Protein AF-A0A8T2Z679-F1 (afdb_monomer)

Nearest PDB structures (fold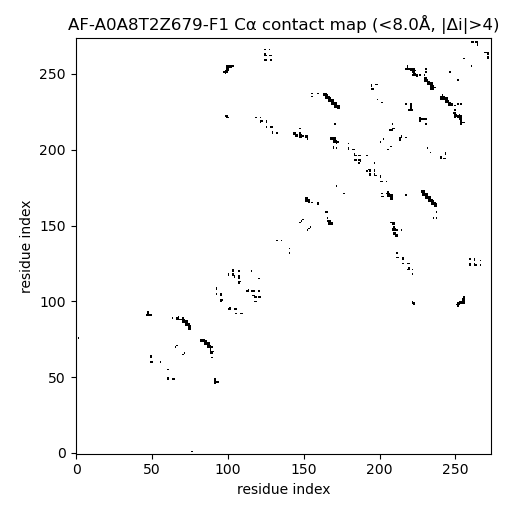seek):
  1b9y-assembly1_C  TM=3.700E-01  e=4.286E+00  Rattus norvegicus
  8sgc-assembly1_P  TM=2.000E-01  e=3.623E+00  Homo sapiens

Foldseek 3Di:
DPDPDDPDPDDDDDDDDDDDDDDDDDDDDDDPDPDDPPDPPPPPPPADQLVPDPPDDPVRSVVLVCCQVFADWDADPVNDPVTDIDGHGDGDLDDDDQQLLRVLSSLCSVVVVVVADSLNLLLLLLVLLVVVLVPDDPVVQVVQLQVQCCQAPNDLVDDCVPPQKHKHKWWAFLVCVVVLVVQLVVVVVVPDDSLVSNVVSRVVPTHTRRGSVSVSLLSSLRLDPPRRTWIWMFMAGNVGTDDIDTRNNSRHHNHDDVSSQVSSCVVVVHHDDD

Sequence (274 aa):
MGKLLCDSTAAVAETTFQTPTSPAVHWRDDPKATVDLSEQTLTIAAQPTWEDVIGLEDQQRRHLQRLQTKGVLWKHPKNDDSYPAVVFRLSHGGDVSADGNCLFTASQRAMAASEMDARKLRSRTVRRFVEDFGSVSGEEREVINGAIKHMYSPDLKNGWGIHVVQEVKLLANKEDRGSLDSAIEELVLLGMQREMAAESIYKERCVAVNDGPSWAKYMLISGSPDDEDDIITLQYTEEGLLSVDENREGHAAAFGDDIAIECLATEFKREIYV

Organism: Populus deltoides (NCBI:txid3696)

pLDDT: mean 80.15, std 22.79, range [25.48, 98.5]

Secondary structure (DSSP, 8-state):
-----------------PPP----PPPPPPP------S--------PPPGGG-TT--HHHHHHHHHHHHH-EEE--TT--TTS--EEE---------SSS-HHHHHHHHHTT-TTS-HHHHHHHHHHHHHHHHHHS-HHHHHHHHHHHHHHHS--TTS-TTT-S-EEEEEEEEGGGHHHHHHHHHHHHHTT--HHHHHHHHHHHHSEE--SHHHHHHHHH--S-TT-SEEEEEEEEETTEEEEEEE-TTS-PPPPP-HHHHHHHHHHHT-----

Structure (mmCIF, N/CA/C/O backbone):
data_AF-A0A8T2Z679-F1
#
_entry.id   AF-A0A8T2Z679-F1
#
loop_
_atom_site.group_PDB
_atom_site.id
_atom_site.type_symbol
_atom_site.label_atom_id
_atom_site.label_alt_id
_atom_site.label_comp_id
_atom_site.label_asym_id
_atom_site.label_entity_id
_atom_site.label_seq_id
_atom_site.pdbx_PDB_ins_code
_atom_site.Cartn_x
_atom_site.Cartn_y
_atom_site.Cartn_z
_atom_site.occupancy
_atom_site.B_iso_or_equiv
_atom_site.auth_seq_id
_atom_site.auth_comp_id
_atom_site.auth_asym_id
_atom_site.auth_atom_id
_atom_site.pdbx_PDB_model_num
ATOM 1 N N . MET A 1 1 ? -0.502 5.604 -30.144 1.00 30.36 1 MET A N 1
ATOM 2 C CA . MET A 1 1 ? -1.095 4.265 -29.938 1.00 30.36 1 MET A CA 1
ATOM 3 C C . MET A 1 1 ? -0.774 3.376 -31.131 1.00 30.36 1 MET A C 1
ATOM 5 O O . MET A 1 1 ? -1.335 3.592 -32.197 1.00 30.36 1 MET A O 1
ATOM 9 N N . GLY A 1 2 ? 0.131 2.409 -30.977 1.00 28.84 2 GLY A N 1
ATOM 10 C CA . GLY A 1 2 ? 0.236 1.286 -31.909 1.00 28.84 2 GLY A CA 1
ATOM 11 C C . GLY A 1 2 ? -0.681 0.180 -31.403 1.00 28.84 2 GLY A C 1
ATOM 12 O O . GLY A 1 2 ? -0.428 -0.368 -30.337 1.00 28.84 2 GLY A O 1
ATOM 13 N N . LYS A 1 3 ? -1.785 -0.085 -32.106 1.00 27.98 3 LYS A N 1
ATOM 14 C CA . LYS A 1 3 ? -2.665 -1.215 -31.790 1.00 27.98 3 LYS A CA 1
ATOM 15 C C . LYS A 1 3 ? -1.871 -2.508 -31.991 1.00 27.98 3 LYS A C 1
ATOM 17 O O . LYS A 1 3 ? -1.289 -2.693 -33.059 1.00 27.98 3 LYS A O 1
ATOM 22 N N . LEU A 1 4 ? -1.858 -3.385 -30.988 1.00 28.22 4 LEU A N 1
ATOM 23 C CA . LEU A 1 4 ? -1.426 -4.769 -31.157 1.00 28.22 4 LEU A CA 1
ATOM 24 C C . LEU A 1 4 ? -2.395 -5.416 -32.159 1.00 28.22 4 LEU A C 1
ATOM 26 O O . LEU A 1 4 ? -3.549 -5.689 -31.834 1.00 28.22 4 LEU A O 1
ATOM 30 N N . LEU A 1 5 ? -1.961 -5.571 -33.408 1.00 25.48 5 LEU A N 1
ATOM 31 C CA . LEU A 1 5 ? -2.708 -6.320 -34.410 1.00 25.48 5 LEU A CA 1
ATOM 32 C C . LEU A 1 5 ? -2.454 -7.804 -34.148 1.00 25.48 5 LEU A C 1
ATOM 34 O O . LEU A 1 5 ? -1.441 -8.362 -34.563 1.00 25.48 5 LEU A O 1
ATOM 38 N N . CYS A 1 6 ? -3.366 -8.423 -33.406 1.00 29.89 6 CYS A N 1
ATOM 39 C CA . CYS A 1 6 ? -3.518 -9.869 -33.405 1.00 29.89 6 CYS A CA 1
ATOM 40 C C . CYS A 1 6 ? -4.349 -10.238 -34.638 1.00 29.89 6 CYS A C 1
ATOM 42 O O . CYS A 1 6 ? -5.541 -9.933 -34.690 1.00 29.89 6 CYS A O 1
ATOM 44 N N . ASP A 1 7 ? -3.728 -10.872 -35.631 1.00 27.66 7 ASP A N 1
ATOM 45 C CA . ASP A 1 7 ? -4.444 -11.472 -36.757 1.00 27.66 7 ASP A CA 1
ATOM 46 C C . ASP A 1 7 ? -5.314 -12.630 -36.243 1.00 27.66 7 ASP A C 1
ATOM 48 O O . ASP A 1 7 ? -4.864 -13.769 -36.110 1.00 27.66 7 ASP A O 1
ATOM 52 N N . SER A 1 8 ? -6.574 -12.329 -35.932 1.00 31.70 8 SER A N 1
ATOM 53 C CA . SER A 1 8 ? -7.583 -13.310 -35.538 1.00 31.70 8 SER A CA 1
ATOM 54 C C . SER A 1 8 ? -8.540 -13.550 -36.697 1.00 31.70 8 SER A C 1
ATOM 56 O O . SER A 1 8 ? -9.433 -12.751 -36.970 1.00 31.70 8 SER A O 1
ATOM 58 N N . THR A 1 9 ? -8.390 -14.699 -37.357 1.00 32.47 9 THR A N 1
ATOM 59 C CA . THR A 1 9 ? -9.483 -15.281 -38.142 1.00 32.47 9 THR A CA 1
ATOM 60 C C . THR A 1 9 ? -10.256 -16.213 -37.215 1.00 32.47 9 THR A C 1
ATOM 62 O O . THR A 1 9 ? -9.843 -17.350 -37.024 1.00 32.47 9 THR A O 1
ATOM 65 N N . ALA A 1 10 ? -11.326 -15.716 -36.595 1.00 29.62 10 ALA A N 1
ATOM 66 C CA . ALA A 1 10 ? -12.497 -16.482 -36.150 1.00 29.62 10 ALA A CA 1
ATOM 67 C C . ALA A 1 10 ? -13.449 -15.534 -35.410 1.00 29.62 10 ALA A C 1
ATOM 69 O O . ALA A 1 10 ? -13.157 -15.055 -34.318 1.00 29.62 10 ALA A O 1
ATOM 70 N N . ALA A 1 11 ? -14.583 -15.254 -36.041 1.00 33.41 11 ALA A N 1
ATOM 71 C CA . ALA A 1 11 ? -15.673 -14.470 -35.489 1.00 33.41 11 ALA A CA 1
ATOM 72 C C . ALA A 1 11 ? -16.430 -15.256 -34.411 1.00 33.41 11 ALA A C 1
ATOM 74 O O . ALA A 1 11 ? -16.881 -16.359 -34.708 1.00 33.41 11 ALA A O 1
ATOM 75 N N . VAL A 1 12 ? -16.662 -14.656 -33.236 1.00 29.89 12 VAL A N 1
ATOM 76 C CA . VAL A 1 12 ? -17.843 -14.921 -32.393 1.00 29.89 12 VAL A CA 1
ATOM 77 C C . VAL A 1 12 ? -18.225 -13.637 -31.630 1.00 29.89 12 VAL A C 1
ATOM 79 O O . VAL A 1 12 ? -17.453 -13.139 -30.823 1.00 29.89 12 VAL A O 1
ATOM 82 N N . ALA A 1 13 ? -19.411 -13.118 -31.970 1.00 29.48 13 ALA A N 1
ATOM 83 C CA . ALA A 1 13 ? -20.267 -12.092 -31.351 1.00 29.48 13 ALA A CA 1
ATOM 84 C C . ALA A 1 13 ? -19.728 -11.220 -30.187 1.00 29.48 13 ALA A C 1
ATOM 86 O O . ALA A 1 13 ? -19.630 -11.667 -29.047 1.00 29.48 13 ALA A O 1
ATOM 87 N N . GLU A 1 14 ? -19.541 -9.923 -30.460 1.00 28.77 14 GLU A N 1
ATOM 88 C CA . GLU A 1 14 ? -19.295 -8.876 -29.460 1.00 28.77 14 GLU A CA 1
ATOM 89 C C . GLU A 1 14 ? -20.610 -8.297 -28.911 1.00 28.77 14 GLU A C 1
ATOM 91 O O . GLU A 1 14 ? -21.460 -7.808 -29.657 1.00 28.77 14 GLU A O 1
ATOM 96 N N . THR A 1 15 ? -20.739 -8.308 -27.582 1.00 27.58 15 THR A N 1
ATOM 97 C CA . THR A 1 15 ? -21.690 -7.473 -26.837 1.00 27.58 15 THR A CA 1
ATOM 98 C C . THR A 1 15 ? -20.949 -6.193 -26.458 1.00 27.58 15 THR A C 1
ATOM 100 O O . THR A 1 15 ? -19.844 -6.245 -25.923 1.00 27.58 15 THR A O 1
ATOM 103 N N . THR A 1 16 ? -21.516 -5.044 -26.804 1.00 26.61 16 THR A N 1
ATOM 104 C CA . THR A 1 16 ? -20.852 -3.736 -26.793 1.00 26.61 16 THR A CA 1
ATOM 105 C C . THR A 1 16 ? -20.673 -3.199 -25.368 1.00 26.61 16 THR A C 1
ATOM 107 O O . THR A 1 16 ? -21.656 -2.831 -24.731 1.00 26.61 16 THR A O 1
ATOM 110 N N . PHE A 1 17 ? -19.430 -3.073 -24.893 1.00 25.94 17 PHE A N 1
ATOM 111 C CA . PHE A 1 17 ? -19.080 -2.235 -23.739 1.00 25.94 17 PHE A CA 1
ATOM 112 C C . PHE A 1 17 ? -18.105 -1.138 -24.183 1.00 25.94 17 PHE A C 1
ATOM 114 O O . PHE A 1 17 ? -17.045 -1.411 -24.742 1.00 25.94 17 PHE A O 1
ATOM 121 N N . GLN A 1 18 ? -18.511 0.117 -23.984 1.00 26.20 18 GLN A N 1
ATOM 122 C CA . GLN A 1 18 ? -17.744 1.317 -24.315 1.00 26.20 18 GLN A CA 1
ATOM 123 C C . GLN A 1 18 ? -16.589 1.499 -23.319 1.00 26.20 18 GLN A C 1
ATOM 125 O O . GLN A 1 18 ? -16.807 1.500 -22.111 1.00 26.20 18 GLN A O 1
ATOM 130 N N . THR A 1 19 ? -15.364 1.664 -23.821 1.00 28.16 19 THR A N 1
ATOM 131 C CA . THR A 1 19 ? -14.159 1.927 -23.016 1.00 28.16 19 THR A CA 1
ATOM 132 C C . THR A 1 19 ? -14.001 3.438 -22.769 1.00 28.16 19 THR A C 1
ATOM 134 O O . THR A 1 19 ? -14.102 4.200 -23.736 1.00 28.16 19 THR A O 1
ATOM 137 N N . PRO A 1 20 ? -13.727 3.910 -21.536 1.00 30.50 20 PRO A N 1
ATOM 138 C CA . PRO A 1 20 ? -13.424 5.317 -21.282 1.00 30.50 20 PRO A CA 1
ATOM 139 C C . PRO A 1 20 ? -12.009 5.679 -21.762 1.00 30.50 20 PRO A C 1
ATOM 141 O O . PRO A 1 20 ? -11.062 4.911 -21.612 1.00 30.50 20 PRO A O 1
ATOM 144 N N . THR A 1 21 ? -11.862 6.865 -22.351 1.00 27.45 21 THR A N 1
ATOM 145 C CA . THR A 1 21 ? -10.589 7.437 -22.818 1.00 27.45 21 THR A CA 1
ATOM 146 C C . THR A 1 21 ? -9.743 7.966 -21.658 1.00 27.45 21 THR A C 1
ATOM 148 O O . THR A 1 21 ? -10.128 8.948 -21.025 1.00 27.45 21 THR A O 1
ATOM 151 N N . SER A 1 22 ? -8.571 7.369 -21.426 1.00 29.42 22 SER A N 1
ATOM 152 C CA . SER A 1 22 ? -7.543 7.879 -20.502 1.00 29.42 22 SER A CA 1
ATOM 153 C C . SER A 1 22 ? -6.828 9.127 -21.061 1.00 29.42 22 SER A C 1
ATOM 155 O O . SER A 1 22 ? -6.615 9.206 -22.276 1.00 29.42 22 SER A O 1
ATOM 157 N N . PRO A 1 23 ? -6.428 10.101 -20.217 1.00 32.31 23 PRO A N 1
ATOM 158 C CA . PRO A 1 23 ? -5.727 11.303 -20.663 1.00 32.31 23 PRO A CA 1
ATOM 159 C C . PRO A 1 23 ? -4.277 11.001 -21.071 1.00 32.31 23 PRO A C 1
ATOM 161 O O . PRO A 1 23 ? -3.585 10.194 -20.455 1.00 32.31 23 PRO A O 1
ATOM 164 N N . ALA A 1 24 ? -3.819 11.658 -22.138 1.00 27.94 24 ALA A N 1
ATOM 165 C CA . ALA A 1 24 ? -2.473 11.515 -22.680 1.00 27.94 24 ALA A CA 1
ATOM 166 C C . ALA A 1 24 ? -1.430 12.162 -21.752 1.00 27.94 24 ALA A C 1
ATOM 168 O O . ALA A 1 24 ? -1.416 13.381 -21.588 1.00 27.94 24 ALA A O 1
ATOM 169 N N . VAL A 1 25 ? -0.539 11.350 -21.183 1.00 29.91 25 VAL A N 1
ATOM 170 C CA . VAL A 1 25 ? 0.645 11.821 -20.452 1.00 29.91 25 VAL A CA 1
ATOM 171 C C . VAL A 1 25 ? 1.742 12.173 -21.463 1.00 29.91 25 VAL A C 1
ATOM 173 O O . VAL A 1 25 ? 2.058 11.388 -22.358 1.00 29.91 25 VAL A O 1
ATOM 176 N N . HIS A 1 26 ? 2.294 13.382 -21.350 1.00 26.30 26 HIS A N 1
ATOM 177 C CA . HIS A 1 26 ? 3.432 13.851 -22.143 1.00 26.30 26 HIS A CA 1
ATOM 178 C C . HIS A 1 26 ? 4.731 13.223 -21.606 1.00 26.30 26 HIS A C 1
ATOM 180 O O . HIS A 1 26 ? 5.076 13.420 -20.445 1.00 26.30 26 HIS A O 1
ATOM 186 N N . TRP A 1 27 ? 5.451 12.480 -22.450 1.00 36.75 27 TRP A N 1
ATOM 187 C CA . TRP A 1 27 ? 6.743 11.864 -22.117 1.00 36.75 27 TRP A CA 1
ATOM 188 C C . TRP A 1 27 ? 7.863 12.917 -22.017 1.00 36.75 27 TRP A C 1
ATOM 190 O O . TRP A 1 27 ? 7.914 13.829 -22.847 1.00 36.75 27 TRP A O 1
ATOM 200 N N . ARG A 1 28 ? 8.752 12.794 -21.016 1.00 33.69 28 ARG A N 1
ATOM 201 C CA . ARG A 1 28 ? 9.993 13.590 -20.914 1.00 33.69 28 ARG A CA 1
ATOM 202 C C . ARG A 1 28 ? 11.008 13.139 -21.977 1.00 33.69 28 ARG A C 1
ATOM 204 O O . ARG A 1 28 ? 11.017 11.976 -22.365 1.00 33.69 28 ARG A O 1
ATOM 211 N N . ASP A 1 29 ? 11.861 14.065 -22.416 1.00 32.59 29 ASP A N 1
ATOM 212 C CA . ASP A 1 29 ? 12.940 13.812 -23.381 1.00 32.59 29 ASP A CA 1
ATOM 213 C C . ASP A 1 29 ? 14.009 12.832 -22.848 1.00 32.59 29 ASP A C 1
ATOM 215 O O . ASP A 1 29 ? 14.434 12.915 -21.693 1.00 32.59 29 ASP A O 1
ATOM 219 N N . ASP A 1 30 ? 14.458 11.934 -23.734 1.00 40.19 30 ASP A N 1
ATOM 220 C CA . ASP A 1 30 ? 15.386 10.822 -23.482 1.00 40.19 30 ASP A CA 1
ATOM 221 C C . ASP A 1 30 ? 16.774 11.272 -22.970 1.00 40.19 30 ASP A C 1
ATOM 223 O O . ASP A 1 30 ? 17.480 12.018 -23.665 1.00 40.19 30 ASP A O 1
ATOM 227 N N . PRO A 1 31 ? 17.297 10.716 -21.861 1.00 36.72 31 PRO A N 1
ATOM 228 C CA . PRO A 1 31 ? 18.735 10.620 -21.692 1.00 36.72 31 PRO A CA 1
ATOM 229 C C . PRO A 1 31 ? 19.248 9.496 -22.605 1.00 36.72 31 PRO A C 1
ATOM 231 O O . PRO A 1 31 ? 18.834 8.346 -22.483 1.00 36.72 31 PRO A O 1
ATOM 234 N N . LYS A 1 32 ? 20.174 9.817 -23.520 1.00 37.03 32 LYS A N 1
ATOM 235 C CA . LYS A 1 32 ? 20.905 8.834 -24.343 1.00 37.03 32 LYS A CA 1
ATOM 236 C C . LYS A 1 32 ? 21.624 7.814 -23.447 1.00 37.03 32 LYS A C 1
ATOM 238 O O . LYS A 1 32 ? 22.784 8.009 -23.094 1.00 37.03 32 LYS A O 1
ATOM 243 N N . ALA A 1 33 ? 20.949 6.728 -23.094 1.00 36.56 33 ALA A N 1
ATOM 244 C CA . ALA A 1 33 ? 21.541 5.579 -22.434 1.00 36.56 33 ALA A CA 1
ATOM 245 C C . ALA A 1 33 ? 21.893 4.540 -23.503 1.00 36.56 33 ALA A C 1
ATOM 247 O O . ALA A 1 33 ? 21.037 3.824 -24.017 1.00 36.56 33 ALA A O 1
ATOM 248 N N . THR A 1 34 ? 23.170 4.466 -23.869 1.00 32.12 34 THR A N 1
ATOM 249 C CA . THR A 1 34 ? 23.721 3.306 -24.575 1.00 32.12 34 THR A CA 1
ATOM 250 C C . THR A 1 34 ? 23.724 2.127 -23.608 1.00 32.12 34 THR A C 1
ATOM 252 O O . THR A 1 34 ? 24.619 2.012 -22.773 1.00 32.12 34 THR A O 1
ATOM 255 N N . VAL A 1 35 ? 22.694 1.285 -23.683 1.00 38.72 35 VAL A N 1
ATOM 256 C CA . VAL A 1 35 ? 22.662 -0.005 -22.990 1.00 38.72 35 VAL A CA 1
ATOM 257 C C . VAL A 1 35 ? 23.527 -0.971 -23.796 1.00 38.72 35 VAL A C 1
ATOM 259 O O . VAL A 1 35 ? 23.179 -1.329 -24.921 1.00 38.72 35 VAL A O 1
ATOM 262 N N . ASP A 1 36 ? 24.676 -1.351 -23.243 1.00 29.17 36 ASP A N 1
ATOM 263 C CA . ASP A 1 36 ? 25.500 -2.424 -23.795 1.00 29.17 36 ASP A CA 1
ATOM 264 C C . ASP A 1 36 ? 24.747 -3.754 -23.626 1.00 29.17 36 ASP A C 1
ATOM 266 O O . ASP A 1 36 ? 24.520 -4.231 -22.515 1.00 29.17 36 ASP A O 1
ATOM 270 N N . LEU A 1 37 ? 24.265 -4.290 -24.747 1.00 40.28 37 LEU A N 1
ATOM 271 C CA . LEU A 1 37 ? 23.502 -5.539 -24.848 1.00 40.28 37 LEU A CA 1
ATOM 272 C C . LEU A 1 37 ? 24.411 -6.758 -25.064 1.00 40.28 37 LEU A C 1
ATOM 274 O O . LEU A 1 37 ? 23.913 -7.864 -25.293 1.00 40.28 37 LEU A O 1
ATOM 278 N N . SER A 1 38 ? 25.732 -6.578 -25.030 1.00 33.94 38 SER A N 1
ATOM 279 C CA . SER A 1 38 ? 26.673 -7.681 -25.163 1.00 33.94 38 SER A CA 1
ATOM 280 C C . SER A 1 38 ? 27.006 -8.256 -23.781 1.00 33.94 38 SER A C 1
ATOM 282 O O . SER A 1 38 ? 27.464 -7.554 -22.894 1.00 33.94 38 SER A O 1
ATOM 284 N N . GLU A 1 39 ? 26.724 -9.553 -23.607 1.00 37.44 39 GLU A N 1
ATOM 285 C CA . GLU A 1 39 ? 26.975 -10.368 -22.402 1.00 37.44 39 GLU A CA 1
ATOM 286 C C . GLU A 1 39 ? 25.898 -10.359 -21.294 1.00 37.44 39 GLU A C 1
ATOM 288 O O . GLU A 1 39 ? 26.158 -10.125 -20.119 1.00 37.44 39 GLU A O 1
ATOM 293 N N . GLN A 1 40 ? 24.679 -10.792 -21.636 1.00 38.81 40 GLN A N 1
ATOM 294 C CA . GLN A 1 40 ? 23.841 -11.559 -20.695 1.00 38.81 40 GLN A CA 1
ATOM 295 C C . GLN A 1 40 ? 23.605 -12.968 -21.240 1.00 38.81 40 GLN A C 1
ATOM 297 O O . GLN A 1 40 ? 22.491 -13.371 -21.574 1.00 38.81 40 GLN A O 1
ATOM 302 N N . THR A 1 41 ? 24.683 -13.745 -21.341 1.00 33.88 41 THR A N 1
ATOM 303 C CA . THR A 1 41 ? 24.560 -15.201 -21.443 1.00 33.88 41 THR A CA 1
ATOM 304 C C . THR A 1 41 ? 24.137 -15.699 -20.067 1.00 33.88 41 THR A C 1
ATOM 306 O O . THR A 1 41 ? 24.972 -16.012 -19.223 1.00 33.88 41 THR A O 1
ATOM 309 N N . LEU A 1 42 ? 22.827 -15.700 -19.816 1.00 40.34 42 LEU A N 1
ATOM 310 C CA . LEU A 1 42 ? 22.237 -16.325 -18.639 1.00 40.34 42 LEU A CA 1
ATOM 311 C C . LEU A 1 42 ? 22.722 -17.779 -18.595 1.00 40.34 42 LEU A C 1
ATOM 313 O O . LEU A 1 42 ? 22.382 -18.583 -19.464 1.00 40.34 42 LEU A O 1
ATOM 317 N N . THR A 1 43 ? 23.530 -18.127 -17.598 1.00 33.22 43 THR A N 1
ATOM 318 C CA . THR A 1 43 ? 23.743 -19.517 -17.205 1.00 33.22 43 THR A CA 1
ATOM 319 C C . THR A 1 43 ? 22.380 -20.070 -16.806 1.00 33.22 43 THR A C 1
ATOM 321 O O . THR A 1 43 ? 21.853 -19.755 -15.742 1.00 33.22 43 THR A O 1
ATOM 324 N N . ILE A 1 44 ? 21.769 -20.852 -17.700 1.00 42.72 44 ILE A N 1
ATOM 325 C CA . ILE A 1 44 ? 20.485 -21.519 -17.472 1.00 42.72 44 ILE A CA 1
ATOM 326 C C . ILE A 1 44 ? 20.724 -22.625 -16.434 1.00 42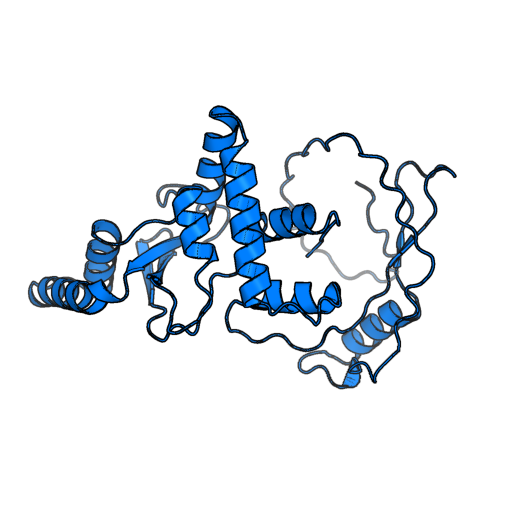.72 44 ILE A C 1
ATOM 328 O O . ILE A 1 44 ? 20.907 -23.793 -16.769 1.00 42.72 44 ILE A O 1
ATOM 332 N N . ALA A 1 45 ? 20.756 -22.259 -15.153 1.00 42.44 45 ALA A N 1
ATOM 333 C CA . ALA A 1 45 ? 20.316 -23.175 -14.110 1.00 42.44 45 ALA A CA 1
ATOM 334 C C . ALA A 1 45 ? 18.864 -23.560 -14.435 1.00 42.44 45 ALA A C 1
ATOM 336 O O . ALA A 1 45 ? 18.125 -22.707 -14.927 1.00 42.44 45 ALA A O 1
ATOM 337 N N . ALA A 1 46 ? 18.488 -24.829 -14.231 1.00 46.81 46 ALA A N 1
ATOM 338 C CA . ALA A 1 46 ? 17.190 -25.394 -14.614 1.00 46.81 46 ALA A CA 1
ATOM 339 C C . ALA A 1 46 ? 16.032 -24.439 -14.269 1.00 46.81 46 ALA A C 1
ATOM 341 O O . ALA A 1 46 ? 15.630 -24.324 -13.113 1.00 46.81 46 ALA A O 1
ATOM 342 N N . GLN A 1 47 ? 15.555 -23.700 -15.273 1.00 57.28 47 GLN A N 1
ATOM 343 C CA . GLN A 1 47 ? 14.448 -22.770 -15.106 1.00 57.28 47 GLN A CA 1
ATOM 344 C C . GLN A 1 47 ? 13.182 -23.607 -14.898 1.00 57.28 47 GLN A C 1
ATOM 346 O O . GLN A 1 47 ? 12.999 -24.585 -15.630 1.00 57.28 47 GLN A O 1
ATOM 351 N N . PRO A 1 48 ? 12.321 -23.253 -13.931 1.00 62.69 48 PRO A N 1
ATOM 352 C CA . PRO A 1 48 ? 11.044 -23.928 -13.752 1.00 62.69 48 PRO A CA 1
ATOM 353 C C . PRO A 1 48 ? 10.263 -23.881 -15.066 1.00 62.69 48 PRO A C 1
ATOM 355 O O . PRO A 1 48 ? 10.169 -22.833 -15.712 1.00 62.69 48 PRO A O 1
ATOM 358 N N . THR A 1 49 ? 9.755 -25.033 -15.489 1.00 77.56 49 THR A N 1
ATOM 359 C CA . THR A 1 49 ? 9.058 -25.151 -16.767 1.00 77.56 49 THR A CA 1
ATOM 360 C C . THR A 1 49 ? 7.608 -24.698 -16.605 1.00 77.56 49 THR A C 1
ATOM 362 O O . THR A 1 49 ? 7.036 -24.804 -15.520 1.00 77.56 49 THR A O 1
ATOM 365 N N . TRP A 1 50 ? 6.990 -24.146 -17.656 1.00 85.81 50 TRP A N 1
ATOM 366 C CA . TRP A 1 50 ? 5.582 -23.716 -17.586 1.00 85.81 50 TRP A CA 1
ATOM 367 C C . TRP A 1 50 ? 4.628 -24.890 -17.311 1.00 85.81 50 TRP A C 1
ATOM 369 O O . TRP A 1 50 ? 3.492 -24.672 -16.895 1.00 85.81 50 TRP A O 1
ATOM 379 N N . GLU A 1 51 ? 5.080 -26.129 -17.524 1.00 83.94 51 GLU A N 1
ATOM 380 C CA . GLU A 1 51 ? 4.390 -27.359 -17.143 1.00 83.94 51 GLU A CA 1
ATOM 381 C C . GLU A 1 51 ? 4.152 -27.479 -15.630 1.00 83.94 51 GLU A C 1
ATOM 383 O O . GLU A 1 51 ? 3.139 -28.057 -15.221 1.00 83.94 51 GLU A O 1
ATOM 388 N N . ASP A 1 52 ? 5.043 -26.911 -14.816 1.00 82.31 52 ASP A N 1
ATOM 389 C CA . ASP A 1 52 ? 5.020 -27.031 -13.355 1.00 82.31 52 ASP A CA 1
ATOM 390 C C . ASP A 1 52 ? 4.164 -25.943 -12.684 1.00 82.31 52 ASP A C 1
ATOM 392 O O . ASP A 1 52 ? 3.883 -26.015 -11.489 1.00 82.31 52 ASP A O 1
ATOM 396 N N . VAL A 1 53 ? 3.709 -24.942 -13.446 1.00 85.06 53 VAL A N 1
ATOM 397 C CA . VAL A 1 53 ? 2.929 -23.815 -12.918 1.00 85.06 53 VAL A CA 1
ATOM 398 C C . VAL A 1 53 ? 1.474 -24.232 -12.690 1.00 85.06 53 VAL A C 1
ATOM 400 O O . VAL A 1 53 ? 0.738 -24.593 -13.621 1.00 85.06 53 VAL A O 1
ATOM 403 N N . ILE A 1 54 ? 1.048 -24.176 -11.430 1.00 84.00 54 ILE A N 1
ATOM 404 C CA . ILE A 1 54 ? -0.303 -24.542 -10.992 1.00 84.00 54 ILE A CA 1
ATOM 405 C C . ILE A 1 54 ? -1.303 -23.464 -11.438 1.00 84.00 54 ILE A C 1
ATOM 407 O O . ILE A 1 54 ? -1.002 -22.276 -11.427 1.00 84.00 54 ILE A O 1
ATOM 411 N N . GLY A 1 55 ? -2.508 -23.877 -11.839 1.00 85.12 55 GLY A N 1
ATOM 412 C CA . GLY A 1 55 ? -3.591 -22.960 -12.219 1.00 85.12 55 GLY A CA 1
ATOM 413 C C . GLY A 1 55 ? -3.587 -22.517 -13.685 1.00 85.12 55 GLY A C 1
ATOM 414 O O . GLY A 1 55 ? -4.547 -21.888 -14.117 1.00 85.12 55 GLY A O 1
ATOM 415 N N . LEU A 1 56 ? -2.563 -22.884 -14.466 1.00 90.06 56 LEU A N 1
ATOM 416 C CA . LEU A 1 56 ? -2.554 -22.667 -15.913 1.00 90.06 56 LEU A CA 1
ATOM 417 C C . LEU A 1 56 ? -3.176 -23.839 -16.672 1.00 90.06 56 LEU A C 1
ATOM 419 O O . LEU A 1 56 ? -2.740 -24.983 -16.527 1.00 90.06 56 LEU A O 1
ATOM 423 N N . GLU A 1 57 ? -4.112 -23.530 -17.562 1.00 93.31 57 GLU A N 1
ATOM 424 C CA . GLU A 1 57 ? -4.674 -24.472 -18.527 1.00 93.31 57 GLU A CA 1
ATOM 425 C C . GLU A 1 57 ? -3.659 -24.848 -19.619 1.00 93.31 57 GLU A C 1
ATOM 427 O O . GLU A 1 57 ? -2.765 -24.072 -19.974 1.00 93.31 57 GLU A O 1
ATOM 432 N N . ASP A 1 58 ? -3.847 -26.011 -20.249 1.00 91.75 58 ASP A N 1
ATOM 433 C CA . ASP A 1 58 ? -2.968 -26.508 -21.318 1.00 91.75 58 ASP A CA 1
ATOM 434 C C . ASP A 1 58 ? -2.787 -25.508 -22.467 1.00 91.75 58 ASP A C 1
ATOM 436 O O . ASP A 1 58 ? -1.702 -25.380 -23.042 1.00 91.75 58 ASP A O 1
ATOM 440 N N . GLN A 1 59 ? -3.848 -24.780 -22.825 1.00 93.25 59 GLN A N 1
ATOM 441 C CA . GLN A 1 59 ? -3.767 -23.763 -23.869 1.00 93.25 59 GLN A CA 1
ATOM 442 C C . GLN A 1 59 ? -2.889 -22.579 -23.444 1.00 93.25 59 GLN A C 1
ATOM 444 O O . GLN A 1 59 ? -2.086 -22.103 -24.249 1.00 93.25 59 GLN A O 1
ATOM 449 N N . GLN A 1 60 ? -3.003 -22.130 -22.192 1.00 92.81 60 GLN A N 1
ATOM 450 C CA . GLN A 1 60 ? -2.200 -21.035 -21.645 1.00 92.81 60 GLN A CA 1
ATOM 451 C C . GLN A 1 60 ? -0.720 -21.430 -21.584 1.00 92.81 60 GLN A C 1
ATOM 453 O O . GLN A 1 60 ? 0.130 -20.686 -22.075 1.00 92.81 60 GLN A O 1
ATOM 458 N N . ARG A 1 61 ? -0.416 -22.644 -21.103 1.00 92.75 61 ARG A N 1
ATOM 459 C CA . ARG A 1 61 ? 0.952 -23.194 -21.056 1.00 92.75 61 ARG A CA 1
ATOM 460 C C . ARG A 1 61 ? 1.616 -23.180 -22.433 1.00 92.75 61 ARG A C 1
ATOM 462 O O . ARG A 1 61 ? 2.708 -22.635 -22.588 1.00 92.75 61 ARG A O 1
ATOM 469 N N . ARG A 1 62 ? 0.924 -23.679 -23.466 1.00 91.00 62 ARG A N 1
ATOM 470 C CA . ARG A 1 62 ? 1.438 -23.669 -24.851 1.00 91.00 62 ARG A CA 1
ATOM 471 C C . ARG A 1 62 ? 1.722 -22.257 -25.371 1.00 91.00 62 ARG A C 1
ATOM 473 O O . ARG A 1 62 ? 2.705 -22.054 -26.087 1.00 91.00 62 ARG A O 1
ATOM 480 N N . HIS A 1 63 ? 0.879 -21.275 -25.044 1.00 90.56 63 HIS A N 1
ATOM 481 C CA . HIS A 1 63 ? 1.112 -19.885 -25.445 1.00 90.56 63 HIS A CA 1
ATOM 482 C C . HIS A 1 63 ? 2.337 -19.279 -24.749 1.00 90.56 63 HIS A C 1
ATOM 484 O O . HIS A 1 63 ? 3.168 -18.668 -25.421 1.00 90.56 63 HIS A O 1
ATOM 490 N N . LEU A 1 64 ? 2.493 -19.494 -23.441 1.00 91.62 64 LEU A N 1
ATOM 491 C CA . LEU A 1 64 ? 3.623 -18.972 -22.666 1.00 91.62 64 LEU A CA 1
ATOM 492 C C . LEU A 1 64 ? 4.949 -19.602 -23.108 1.00 91.62 64 LEU A C 1
ATOM 494 O O . LEU A 1 64 ? 5.920 -18.885 -23.341 1.00 91.62 64 LEU A O 1
ATOM 498 N N . GLN A 1 65 ? 4.967 -20.911 -23.372 1.00 89.88 65 GLN A N 1
ATOM 499 C CA . GLN A 1 65 ? 6.125 -21.595 -23.962 1.00 89.88 65 GLN A CA 1
ATOM 500 C C . GLN A 1 65 ? 6.495 -21.030 -25.340 1.00 89.88 65 GLN A C 1
ATOM 502 O O . GLN A 1 65 ? 7.676 -20.850 -25.662 1.00 89.88 65 GLN A O 1
ATOM 507 N N . ARG A 1 66 ? 5.495 -20.703 -26.170 1.00 89.69 66 ARG A N 1
ATOM 508 C CA . ARG A 1 66 ? 5.730 -20.051 -27.465 1.00 89.69 66 ARG A CA 1
ATOM 509 C C . ARG A 1 66 ? 6.345 -18.662 -27.287 1.00 89.69 66 ARG A C 1
ATOM 511 O O . ARG A 1 66 ? 7.259 -18.339 -28.043 1.00 89.69 66 ARG A O 1
ATOM 518 N N . LEU A 1 67 ? 5.881 -17.869 -26.319 1.00 90.50 67 LEU A N 1
ATOM 519 C CA . LEU A 1 67 ? 6.450 -16.552 -26.003 1.00 90.50 67 LEU A CA 1
ATOM 520 C C . LEU A 1 67 ? 7.872 -16.661 -25.441 1.00 90.50 67 LEU A C 1
ATOM 522 O O . LEU A 1 67 ? 8.738 -15.889 -25.840 1.00 90.50 67 LEU A O 1
ATOM 526 N N . GLN A 1 68 ? 8.151 -17.652 -24.598 1.00 89.31 68 GLN A N 1
ATOM 527 C CA . GLN A 1 68 ? 9.502 -17.926 -24.107 1.00 89.31 68 GLN A CA 1
ATOM 528 C C . GLN A 1 68 ? 10.461 -18.304 -25.244 1.00 89.31 68 GLN A C 1
ATOM 530 O O . GLN A 1 68 ? 11.582 -17.802 -25.310 1.00 89.31 68 GLN A O 1
ATOM 535 N N . THR A 1 69 ? 10.012 -19.153 -26.173 1.00 88.50 69 THR A N 1
ATOM 536 C CA . THR A 1 69 ? 10.855 -19.654 -27.271 1.00 88.50 69 THR A CA 1
ATOM 537 C C . THR A 1 69 ? 11.057 -18.613 -28.373 1.00 88.50 69 THR A C 1
ATOM 539 O O . THR A 1 69 ? 12.163 -18.458 -28.888 1.00 88.50 69 THR A O 1
ATOM 542 N N . LYS A 1 70 ? 9.984 -17.922 -28.779 1.00 89.19 70 LYS A N 1
ATOM 543 C CA . LYS A 1 70 ? 9.997 -17.017 -29.942 1.00 89.19 70 LYS A CA 1
ATOM 544 C C . LYS A 1 70 ? 10.204 -15.551 -29.569 1.00 89.19 70 LYS A C 1
ATOM 546 O O . LYS A 1 70 ? 10.722 -14.79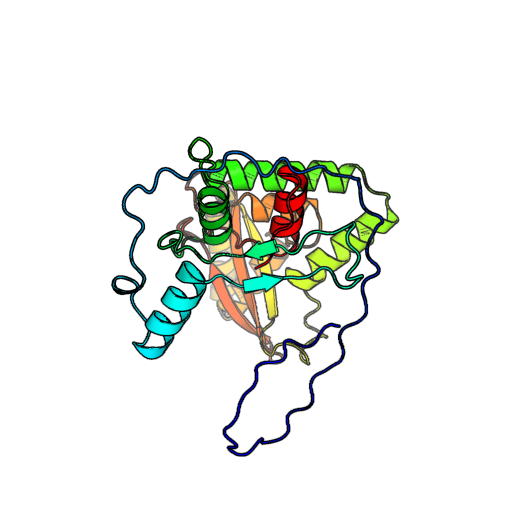8 -30.388 1.00 89.19 70 LYS A O 1
ATOM 551 N N . GLY A 1 71 ? 9.814 -15.159 -28.361 1.00 89.31 71 GLY A N 1
ATOM 552 C CA . GLY A 1 71 ? 9.733 -13.764 -27.952 1.00 89.31 71 GLY A CA 1
ATOM 553 C C . GLY A 1 71 ? 8.664 -12.962 -28.699 1.00 89.31 71 GLY A C 1
ATOM 554 O O . GLY A 1 71 ? 7.949 -13.466 -29.570 1.00 89.31 71 GLY A O 1
ATOM 555 N N . VAL A 1 72 ? 8.575 -11.687 -28.342 1.00 89.56 72 VAL A N 1
ATOM 556 C CA . VAL A 1 72 ? 7.766 -10.650 -28.974 1.00 89.56 72 VAL A CA 1
ATOM 557 C C . VAL A 1 72 ? 8.723 -9.661 -29.621 1.00 89.56 72 VAL A C 1
ATOM 559 O O . VAL A 1 72 ? 9.514 -9.012 -28.938 1.00 89.56 72 VAL A O 1
ATOM 562 N N . LEU A 1 73 ? 8.669 -9.560 -30.949 1.00 89.50 73 LEU A N 1
ATOM 563 C CA . LEU A 1 73 ? 9.413 -8.542 -31.678 1.00 89.50 73 LEU A CA 1
ATOM 564 C C . LEU A 1 73 ? 8.740 -7.189 -31.461 1.00 89.50 73 LEU A C 1
ATOM 566 O O . LEU A 1 73 ? 7.585 -6.992 -31.833 1.00 89.50 73 LEU A O 1
ATOM 570 N N . TRP A 1 74 ? 9.497 -6.251 -30.927 1.00 86.31 74 TRP A N 1
ATOM 571 C CA . TRP A 1 74 ? 9.110 -4.868 -30.781 1.00 86.31 74 TRP A CA 1
ATOM 572 C C . TRP A 1 74 ? 9.944 -3.991 -31.708 1.00 86.31 74 TRP A C 1
ATOM 574 O O . TRP A 1 74 ? 11.161 -4.148 -31.834 1.00 86.31 74 TRP A O 1
ATOM 584 N N . LYS A 1 75 ? 9.265 -3.061 -32.375 1.00 85.12 75 LYS A N 1
ATOM 585 C CA . LYS A 1 75 ? 9.880 -2.042 -33.220 1.00 85.12 75 LYS A CA 1
ATOM 586 C C . LYS A 1 75 ? 9.514 -0.684 -32.660 1.00 85.12 75 LYS A C 1
ATOM 588 O O . LYS A 1 75 ? 8.343 -0.436 -32.367 1.00 85.12 75 LYS A O 1
ATOM 593 N N . HIS A 1 76 ? 10.505 0.188 -32.552 1.00 82.00 76 HIS A N 1
ATOM 594 C CA . HIS A 1 76 ? 10.281 1.543 -32.084 1.00 82.00 76 HIS A CA 1
ATOM 595 C C . HIS A 1 76 ? 9.264 2.265 -32.999 1.00 82.00 76 HIS A C 1
ATOM 597 O O . HIS A 1 76 ? 9.375 2.145 -34.222 1.00 82.00 76 HIS A O 1
ATOM 603 N N . PRO A 1 77 ? 8.297 3.047 -32.472 1.00 82.38 77 PRO A N 1
ATOM 604 C CA . PRO A 1 77 ? 7.243 3.676 -33.280 1.00 82.38 77 PRO A CA 1
ATOM 605 C C . PRO A 1 77 ? 7.749 4.611 -34.383 1.00 82.38 77 PRO A C 1
ATOM 607 O O . PRO A 1 77 ? 7.103 4.745 -35.419 1.00 82.38 77 PRO A O 1
ATOM 610 N N . LYS A 1 78 ? 8.906 5.253 -34.169 1.00 80.50 78 LYS A N 1
ATOM 611 C CA . LYS A 1 78 ? 9.557 6.096 -35.189 1.00 80.50 78 LYS A CA 1
ATOM 612 C C . LYS A 1 78 ? 10.161 5.280 -36.344 1.00 80.50 78 LYS A C 1
ATOM 614 O O . LYS A 1 78 ? 10.456 5.874 -37.370 1.00 80.50 78 LYS A O 1
ATOM 619 N N . ASN A 1 79 ? 10.300 3.957 -36.174 1.00 65.12 79 ASN A N 1
ATOM 620 C CA . ASN A 1 79 ? 10.726 2.963 -37.166 1.00 65.12 79 ASN A CA 1
ATOM 621 C C . ASN A 1 79 ? 11.851 3.466 -38.088 1.00 65.12 79 ASN A C 1
ATOM 623 O O . ASN A 1 79 ? 11.748 3.388 -39.310 1.00 65.12 79 ASN A O 1
ATOM 627 N N . ASP A 1 80 ? 12.885 4.019 -37.460 1.00 73.12 80 ASP A N 1
ATOM 628 C CA . ASP A 1 80 ? 14.107 4.511 -38.089 1.00 73.12 80 ASP A CA 1
ATOM 629 C C . ASP A 1 80 ? 15.265 3.595 -37.679 1.00 73.12 80 ASP A C 1
ATOM 631 O O . ASP A 1 80 ? 15.256 3.049 -36.572 1.00 73.12 80 ASP A O 1
ATOM 635 N N . ASP A 1 81 ? 16.267 3.458 -38.547 1.00 72.94 81 ASP A N 1
ATOM 636 C CA . ASP A 1 81 ? 17.445 2.600 -38.360 1.00 72.94 81 ASP A CA 1
ATOM 637 C C . ASP A 1 81 ? 18.259 2.980 -37.107 1.00 72.94 81 ASP A C 1
ATOM 639 O O . ASP A 1 81 ? 19.040 2.181 -36.592 1.00 72.94 81 ASP A O 1
ATOM 643 N N . SER A 1 82 ? 18.025 4.183 -36.574 1.00 77.88 82 SER A N 1
ATOM 644 C CA . SER A 1 82 ? 18.542 4.672 -35.293 1.00 77.88 82 SER A CA 1
ATOM 645 C C . SER A 1 82 ? 18.060 3.862 -34.075 1.00 77.88 82 SER A C 1
ATOM 647 O O . SER A 1 82 ? 18.703 3.910 -33.026 1.00 77.88 82 SER A O 1
ATOM 649 N N . TYR A 1 83 ? 16.941 3.133 -34.188 1.00 75.81 83 TYR A N 1
ATOM 650 C CA . TYR A 1 83 ? 16.356 2.330 -33.108 1.00 75.81 83 TYR A CA 1
ATOM 651 C C . TYR A 1 83 ? 16.217 0.862 -33.540 1.00 75.81 83 TYR A C 1
ATOM 653 O O . TYR A 1 83 ? 15.255 0.514 -34.235 1.00 75.81 83 TYR A O 1
ATOM 661 N N . PRO A 1 84 ? 17.141 -0.027 -33.133 1.00 80.19 84 PRO A N 1
ATOM 662 C CA . PRO A 1 84 ? 17.083 -1.428 -33.524 1.00 80.19 84 PRO A CA 1
ATOM 663 C C . PRO A 1 84 ? 15.809 -2.095 -32.995 1.00 80.19 84 PRO A C 1
ATOM 665 O O . PRO A 1 84 ? 15.318 -1.785 -31.909 1.00 80.19 84 PRO A O 1
ATOM 668 N N . ALA A 1 85 ? 15.277 -3.047 -33.763 1.00 84.25 85 ALA A N 1
ATOM 669 C CA . ALA A 1 85 ? 14.185 -3.882 -33.289 1.00 84.25 85 ALA A CA 1
ATOM 670 C C . ALA A 1 85 ? 14.669 -4.763 -32.127 1.00 84.25 85 ALA A C 1
ATOM 672 O O . ALA A 1 85 ? 15.742 -5.366 -32.199 1.00 84.25 85 ALA A O 1
ATOM 673 N N . VAL A 1 86 ? 13.860 -4.861 -31.076 1.00 86.44 86 VAL A N 1
ATOM 674 C CA . VAL A 1 86 ? 14.178 -5.610 -29.855 1.00 86.44 86 VAL A CA 1
ATOM 675 C C . VAL A 1 86 ? 13.255 -6.817 -29.771 1.00 86.44 86 VAL A C 1
ATOM 677 O O . VAL A 1 86 ? 12.074 -6.720 -30.088 1.00 86.44 86 VAL A O 1
ATOM 680 N N . VAL A 1 87 ? 13.771 -7.973 -29.356 1.00 87.69 87 VAL A N 1
ATOM 681 C CA . VAL A 1 87 ? 12.938 -9.152 -29.079 1.00 87.69 87 VAL A CA 1
ATOM 682 C C . VAL A 1 87 ? 12.833 -9.331 -27.573 1.00 87.69 87 VAL A C 1
ATOM 684 O O . VAL A 1 87 ? 13.799 -9.728 -26.927 1.00 87.69 87 VAL A O 1
ATOM 687 N N . PHE A 1 88 ? 11.649 -9.082 -27.024 1.00 86.31 88 PHE A N 1
ATOM 688 C CA . PHE A 1 88 ? 11.347 -9.359 -25.624 1.00 86.31 88 PHE A CA 1
ATOM 689 C C . PHE A 1 88 ? 11.042 -10.841 -25.455 1.00 86.31 88 PHE A C 1
ATOM 691 O O . PHE A 1 88 ? 10.192 -11.383 -26.157 1.00 86.31 88 PHE A O 1
ATOM 698 N N . ARG A 1 89 ? 11.727 -11.522 -24.539 1.00 84.81 89 ARG A N 1
ATOM 699 C CA . ARG A 1 89 ? 11.447 -12.927 -24.224 1.00 84.81 89 ARG A CA 1
ATOM 700 C C . ARG A 1 89 ? 10.792 -13.032 -22.864 1.00 84.81 89 ARG A C 1
ATOM 702 O O . ARG A 1 89 ? 11.113 -12.274 -21.957 1.00 84.81 89 ARG A O 1
ATOM 709 N N . LEU A 1 90 ? 9.893 -13.997 -22.748 1.00 87.38 90 LEU A N 1
ATOM 710 C CA . LEU A 1 90 ? 9.235 -14.321 -21.495 1.00 87.38 90 LEU A CA 1
ATOM 711 C C . LEU A 1 90 ? 10.025 -15.414 -20.768 1.00 87.38 90 LEU A C 1
ATOM 713 O O . LEU A 1 90 ? 10.373 -16.426 -21.373 1.00 87.38 90 LEU A O 1
ATOM 717 N N . SER A 1 91 ? 10.266 -15.245 -19.475 1.00 84.06 91 SER A N 1
ATOM 718 C CA . SER A 1 91 ? 10.791 -16.291 -18.595 1.00 84.06 91 SER A CA 1
ATOM 719 C C . SER A 1 91 ? 9.897 -16.434 -17.368 1.00 84.06 91 SER A C 1
ATOM 721 O O . SER A 1 91 ? 9.252 -15.477 -16.941 1.00 84.06 91 SER A O 1
ATOM 723 N N . HIS A 1 92 ? 9.841 -17.643 -16.810 1.00 85.25 92 HIS A N 1
ATOM 724 C CA . HIS A 1 92 ? 9.166 -17.876 -15.542 1.00 85.25 92 HIS A CA 1
ATOM 725 C C . HIS A 1 92 ? 10.150 -17.608 -14.397 1.00 85.25 92 HIS A C 1
ATOM 727 O O . HIS A 1 92 ? 11.103 -18.357 -14.195 1.00 85.25 92 HIS A O 1
ATOM 733 N N . GLY A 1 93 ? 9.919 -16.525 -13.653 1.00 80.50 93 GLY A N 1
ATOM 734 C CA . GLY A 1 93 ? 10.746 -16.126 -12.508 1.00 80.50 93 GLY A CA 1
ATOM 735 C C . GLY A 1 93 ? 10.503 -16.933 -11.225 1.00 80.50 93 GLY A C 1
ATOM 736 O O . GLY A 1 93 ? 11.101 -16.619 -10.197 1.00 80.50 93 GLY A O 1
ATOM 737 N N . GLY A 1 94 ? 9.631 -17.946 -11.259 1.00 84.44 94 GLY A N 1
ATOM 738 C CA . GLY A 1 94 ? 9.200 -18.719 -10.093 1.00 84.44 94 GLY A CA 1
ATOM 739 C C . GLY A 1 94 ? 8.096 -18.037 -9.282 1.00 84.44 94 GLY A C 1
ATOM 740 O O . GLY A 1 94 ? 7.845 -16.840 -9.427 1.00 84.44 94 GLY A O 1
ATOM 741 N N . ASP A 1 95 ? 7.502 -18.790 -8.360 1.00 83.44 95 ASP A N 1
ATOM 742 C CA . ASP A 1 95 ? 6.362 -18.339 -7.557 1.00 83.44 95 ASP A CA 1
ATOM 743 C C . ASP A 1 95 ? 6.752 -17.272 -6.527 1.00 83.44 95 ASP A C 1
ATOM 745 O O . ASP A 1 95 ? 7.840 -17.316 -5.938 1.00 83.44 95 ASP A O 1
ATOM 749 N N . VAL A 1 96 ? 5.855 -16.317 -6.294 1.00 83.44 96 VAL A N 1
ATOM 750 C CA . VAL A 1 96 ? 5.974 -15.301 -5.241 1.00 83.44 96 VAL A CA 1
ATOM 751 C C . VAL A 1 96 ? 4.963 -15.580 -4.134 1.00 83.44 96 VAL A C 1
ATOM 753 O O . VAL A 1 96 ? 3.838 -15.996 -4.401 1.00 83.44 96 VAL A O 1
ATOM 756 N N . SER A 1 97 ? 5.373 -15.364 -2.886 1.00 82.38 97 SER A N 1
ATOM 757 C CA . SER A 1 97 ? 4.506 -15.531 -1.720 1.00 82.38 97 SER A CA 1
ATOM 758 C C . SER A 1 97 ? 3.422 -14.449 -1.671 1.00 82.38 97 SER A C 1
ATOM 760 O O . SER A 1 97 ? 3.630 -13.319 -2.113 1.00 82.38 97 SER A O 1
ATOM 762 N N . ALA A 1 98 ? 2.273 -14.780 -1.080 1.00 79.50 98 ALA A N 1
ATOM 763 C CA . ALA A 1 98 ? 1.188 -13.837 -0.803 1.00 79.50 98 ALA A CA 1
ATOM 764 C C . ALA A 1 98 ? 1.415 -13.074 0.522 1.00 79.50 98 ALA A C 1
ATOM 766 O O . ALA A 1 98 ? 0.523 -12.978 1.354 1.00 79.50 98 ALA A O 1
ATOM 767 N N . ASP A 1 99 ? 2.630 -12.568 0.730 1.00 80.38 99 ASP A N 1
ATOM 768 C CA . ASP A 1 99 ? 3.081 -11.875 1.949 1.00 80.38 99 ASP A CA 1
ATOM 769 C C . ASP A 1 99 ? 3.201 -10.350 1.746 1.00 80.38 99 ASP A C 1
ATOM 771 O O . ASP A 1 99 ? 3.855 -9.651 2.51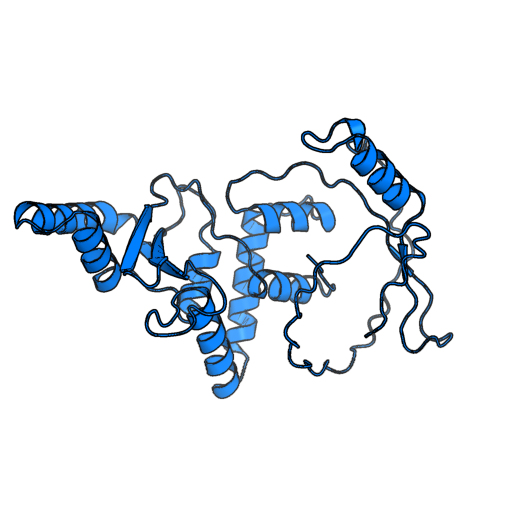5 1.00 80.38 99 ASP A O 1
ATOM 775 N N . GLY A 1 100 ? 2.646 -9.828 0.646 1.00 80.12 100 GLY A N 1
ATOM 776 C CA . GLY A 1 100 ? 2.759 -8.425 0.233 1.00 80.12 100 GLY A CA 1
ATOM 777 C C . GLY A 1 100 ? 4.147 -8.011 -0.286 1.00 80.12 100 GLY A C 1
ATOM 778 O O . GLY A 1 100 ? 4.328 -6.871 -0.704 1.00 80.12 100 GLY A O 1
ATOM 779 N N . ASN A 1 101 ? 5.150 -8.900 -0.303 1.00 87.88 101 ASN A N 1
ATOM 780 C CA . ASN A 1 101 ? 6.484 -8.630 -0.863 1.00 87.88 101 ASN A CA 1
ATOM 781 C C . ASN A 1 101 ? 6.585 -8.961 -2.357 1.00 87.88 101 ASN A C 1
ATOM 783 O O . ASN A 1 101 ? 7.645 -8.766 -2.953 1.00 87.88 101 ASN A O 1
ATOM 787 N N . CYS A 1 102 ? 5.504 -9.449 -2.969 1.00 88.62 102 CYS A N 1
ATOM 788 C CA . CYS A 1 102 ? 5.495 -10.024 -4.310 1.00 88.62 102 CYS A CA 1
ATOM 789 C C . CYS A 1 102 ? 6.158 -9.139 -5.377 1.00 88.62 102 CYS A C 1
ATOM 791 O O . CYS A 1 102 ? 6.970 -9.660 -6.141 1.00 88.62 102 CYS A O 1
ATOM 793 N N . LEU A 1 103 ? 5.901 -7.821 -5.388 1.00 90.38 103 LEU A N 1
ATOM 794 C CA . LEU A 1 103 ? 6.568 -6.885 -6.303 1.00 90.38 103 LEU A CA 1
ATOM 795 C C . LEU A 1 103 ? 8.087 -6.929 -6.112 1.00 90.38 103 LEU A C 1
ATOM 797 O O . LEU A 1 103 ? 8.826 -7.175 -7.057 1.00 90.38 103 LEU A O 1
ATOM 801 N N . PHE A 1 104 ? 8.563 -6.746 -4.881 1.00 91.25 104 PHE A N 1
ATOM 802 C CA . PHE A 1 104 ? 9.992 -6.680 -4.580 1.00 91.25 104 PHE A CA 1
ATOM 803 C C . PHE A 1 104 ? 10.695 -8.019 -4.815 1.00 91.25 104 PHE A C 1
ATOM 805 O O . PHE A 1 104 ? 11.801 -8.042 -5.353 1.00 91.25 104 PHE A O 1
ATOM 812 N N . THR A 1 105 ? 10.056 -9.142 -4.483 1.00 89.50 105 THR A N 1
ATOM 813 C CA . THR A 1 105 ? 10.580 -10.476 -4.800 1.00 89.50 105 THR A CA 1
ATOM 814 C C . THR A 1 105 ? 10.646 -10.699 -6.311 1.00 89.50 105 THR A C 1
ATOM 816 O O . THR A 1 105 ? 11.665 -11.172 -6.816 1.00 89.50 105 THR A O 1
ATOM 819 N N . ALA A 1 106 ? 9.603 -10.327 -7.058 1.00 88.69 106 ALA A N 1
ATOM 820 C CA . ALA A 1 106 ? 9.590 -10.444 -8.513 1.00 88.69 106 ALA A CA 1
ATOM 821 C C . ALA A 1 106 ? 10.672 -9.563 -9.155 1.00 88.69 106 ALA A C 1
ATOM 823 O O . ALA A 1 106 ? 11.459 -10.050 -9.967 1.00 88.69 106 ALA A O 1
ATOM 824 N N . SER A 1 107 ? 10.779 -8.297 -8.741 1.00 88.75 107 SER A N 1
ATOM 825 C CA . SER A 1 107 ? 11.790 -7.359 -9.232 1.00 88.75 107 SER A CA 1
ATOM 826 C C . SER A 1 107 ? 13.207 -7.832 -8.908 1.00 88.75 107 SER A C 1
ATOM 828 O O . SER A 1 107 ? 14.066 -7.817 -9.787 1.00 88.75 107 SER A O 1
ATOM 830 N N . GLN A 1 108 ? 13.462 -8.315 -7.688 1.00 88.19 108 GLN A N 1
ATOM 831 C CA . GLN A 1 108 ? 14.753 -8.896 -7.311 1.00 88.19 108 GLN A CA 1
ATOM 832 C C . GLN A 1 108 ? 15.160 -10.014 -8.281 1.00 88.19 108 GLN A C 1
ATOM 834 O O . GLN A 1 108 ? 16.285 -10.016 -8.794 1.00 88.19 108 GLN A O 1
ATOM 839 N N . ARG A 1 109 ? 14.249 -10.962 -8.534 1.00 86.06 109 ARG A N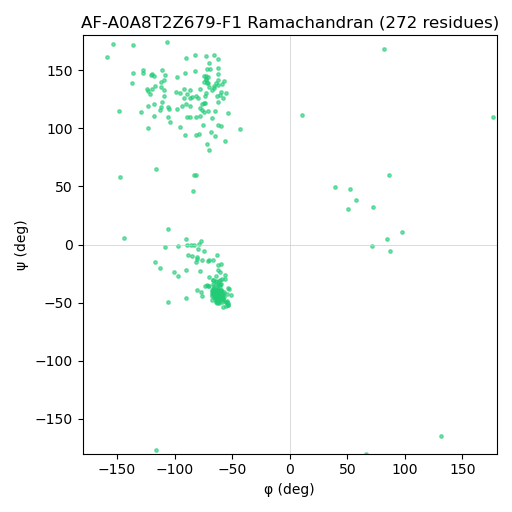 1
ATOM 840 C CA . ARG A 1 109 ? 14.508 -12.108 -9.413 1.00 86.06 109 ARG A CA 1
ATOM 841 C C . ARG A 1 109 ? 14.709 -11.673 -10.860 1.00 86.06 109 ARG A C 1
ATOM 843 O O . ARG A 1 109 ? 15.672 -12.104 -11.488 1.00 86.06 109 ARG A O 1
ATOM 850 N N . ALA A 1 110 ? 13.857 -10.783 -11.367 1.00 83.44 110 ALA A N 1
ATOM 851 C CA . ALA A 1 110 ? 13.949 -10.259 -12.728 1.00 83.44 110 ALA A CA 1
ATOM 852 C C . ALA A 1 110 ? 15.258 -9.492 -12.975 1.00 83.44 110 ALA A C 1
ATOM 854 O O . ALA A 1 110 ? 15.832 -9.561 -14.060 1.00 83.44 110 ALA A O 1
ATOM 855 N N . MET A 1 111 ? 15.765 -8.790 -11.961 1.00 80.00 111 MET A N 1
ATOM 856 C CA . MET A 1 111 ? 17.028 -8.054 -12.044 1.00 80.00 111 MET A CA 1
ATOM 857 C C . MET A 1 111 ? 18.267 -8.922 -11.789 1.00 80.00 111 MET A C 1
ATOM 859 O O . MET A 1 111 ? 19.376 -8.394 -11.836 1.00 80.00 111 MET A O 1
ATOM 863 N N . ALA A 1 112 ? 18.101 -10.223 -11.512 1.00 75.44 112 ALA A N 1
ATOM 864 C CA . ALA A 1 112 ? 19.171 -11.120 -11.068 1.00 75.44 112 ALA A CA 1
ATOM 865 C C . ALA A 1 112 ? 19.980 -10.548 -9.883 1.00 75.44 112 ALA A C 1
ATOM 867 O O . ALA A 1 112 ? 21.169 -10.822 -9.724 1.00 75.44 112 ALA A O 1
ATOM 868 N N . ALA A 1 113 ? 19.327 -9.748 -9.034 1.00 70.25 113 ALA A N 1
ATOM 869 C CA . ALA A 1 113 ? 19.947 -9.073 -7.902 1.00 70.25 113 ALA A CA 1
ATOM 870 C C . ALA A 1 113 ? 20.036 -10.021 -6.692 1.00 70.25 113 ALA A C 1
ATOM 872 O O . ALA A 1 113 ? 19.468 -9.758 -5.632 1.00 70.25 113 ALA A O 1
ATOM 873 N N . SER A 1 114 ? 20.731 -11.151 -6.855 1.00 64.06 114 SER A N 1
ATOM 874 C CA . SER A 1 114 ? 20.786 -12.236 -5.862 1.00 64.06 114 SER A CA 1
ATOM 875 C C . SER A 1 114 ? 21.362 -11.811 -4.509 1.00 64.06 114 SER A C 1
ATOM 877 O O . SER A 1 114 ? 21.065 -12.432 -3.494 1.00 64.06 114 SER A O 1
ATOM 879 N N . GLU A 1 115 ? 22.165 -10.747 -4.474 1.00 71.56 115 GLU A N 1
ATOM 880 C CA . GLU A 1 115 ? 22.777 -10.224 -3.244 1.00 71.56 115 GLU A CA 1
ATOM 881 C C . GLU A 1 115 ? 21.833 -9.340 -2.407 1.00 71.56 115 GLU A C 1
ATOM 883 O O . GLU A 1 115 ? 22.140 -8.998 -1.261 1.00 71.56 115 GLU A O 1
ATOM 888 N N . MET A 1 116 ? 20.676 -8.958 -2.953 1.00 80.12 116 MET A N 1
ATOM 889 C CA . MET A 1 116 ? 19.745 -8.029 -2.321 1.00 80.12 116 MET A CA 1
ATOM 890 C C . MET A 1 116 ? 18.411 -8.714 -2.045 1.00 80.12 116 MET A C 1
ATOM 892 O O . MET A 1 116 ? 17.661 -9.014 -2.961 1.00 80.12 116 MET A O 1
ATOM 896 N N . ASP A 1 117 ? 18.106 -8.940 -0.771 1.00 85.75 117 ASP A N 1
ATOM 897 C CA . ASP A 1 117 ? 16.793 -9.427 -0.338 1.00 85.75 117 ASP A CA 1
ATOM 898 C C . ASP A 1 117 ? 15.666 -8.431 -0.696 1.00 85.75 117 ASP A C 1
ATOM 900 O O . ASP A 1 117 ? 15.888 -7.216 -0.741 1.00 85.75 117 ASP A O 1
ATOM 904 N N . ALA A 1 118 ? 14.451 -8.942 -0.908 1.00 87.69 118 ALA A N 1
ATOM 905 C CA . ALA A 1 118 ? 13.241 -8.185 -1.213 1.00 87.69 118 ALA A CA 1
ATOM 906 C C . ALA A 1 118 ? 12.971 -7.072 -0.188 1.00 87.69 118 ALA A C 1
ATOM 908 O O . ALA A 1 118 ? 12.629 -5.957 -0.578 1.00 87.69 118 ALA A O 1
ATOM 909 N N . ARG A 1 119 ? 13.222 -7.310 1.109 1.00 88.94 119 ARG A N 1
ATOM 910 C CA . ARG A 1 119 ? 13.067 -6.266 2.139 1.00 88.94 119 ARG A CA 1
ATOM 911 C C . ARG A 1 119 ? 14.070 -5.132 1.961 1.00 88.94 119 ARG A C 1
ATOM 913 O O . ARG A 1 119 ? 13.707 -3.965 2.044 1.00 88.94 119 ARG A O 1
ATOM 920 N N . LYS A 1 120 ? 15.330 -5.458 1.651 1.00 90.62 120 LYS A N 1
ATOM 921 C CA . LYS A 1 120 ? 16.357 -4.444 1.353 1.00 90.62 120 LYS A CA 1
ATOM 922 C C . LYS A 1 120 ? 16.008 -3.661 0.092 1.00 90.62 120 LYS A C 1
ATOM 924 O O . LYS A 1 120 ? 16.234 -2.452 0.052 1.00 90.62 120 LYS A O 1
ATOM 929 N N . LEU A 1 121 ? 15.461 -4.336 -0.919 1.00 91.81 121 LEU A N 1
ATOM 930 C CA . LEU A 1 121 ? 14.987 -3.697 -2.141 1.00 91.81 121 LEU A CA 1
ATOM 931 C C . LEU A 1 121 ? 13.815 -2.748 -1.856 1.00 91.81 121 LEU A C 1
ATOM 933 O O . LEU A 1 121 ? 13.854 -1.602 -2.301 1.00 91.81 121 LEU A O 1
ATOM 937 N N . ARG A 1 122 ? 12.844 -3.159 -1.034 1.00 93.12 122 ARG A N 1
ATOM 938 C CA . ARG A 1 122 ? 11.781 -2.281 -0.522 1.00 93.12 122 ARG A CA 1
ATOM 939 C C . ARG A 1 122 ? 12.363 -1.055 0.177 1.00 93.12 122 ARG A C 1
ATOM 941 O O . ARG A 1 122 ? 12.063 0.064 -0.220 1.00 93.12 122 ARG A O 1
ATOM 948 N N . SER A 1 123 ? 13.262 -1.232 1.148 1.00 93.31 123 SER A N 1
ATOM 949 C CA . SER A 1 123 ? 13.863 -0.097 1.866 1.00 93.31 123 SER A CA 1
ATOM 950 C C . SER A 1 123 ? 14.636 0.853 0.946 1.00 93.31 123 SER A C 1
ATOM 952 O O . SER A 1 123 ? 14.617 2.063 1.162 1.00 93.31 123 SER A O 1
ATOM 954 N N . ARG A 1 124 ? 15.318 0.338 -0.087 1.00 93.56 124 ARG A N 1
ATOM 955 C CA . ARG A 1 124 ? 15.967 1.180 -1.108 1.00 93.56 124 ARG A CA 1
ATOM 956 C C . ARG A 1 124 ? 14.952 1.937 -1.952 1.00 93.56 124 ARG A C 1
ATOM 958 O O . ARG A 1 124 ? 15.159 3.116 -2.197 1.00 93.56 124 ARG A O 1
ATOM 965 N N . THR A 1 125 ? 13.861 1.283 -2.335 1.00 94.25 125 THR A N 1
ATOM 966 C CA . THR A 1 125 ? 12.759 1.900 -3.087 1.00 94.25 125 THR A CA 1
ATOM 967 C C . THR A 1 125 ? 12.160 3.063 -2.301 1.00 94.25 125 THR A C 1
ATOM 969 O O . THR A 1 125 ? 12.039 4.163 -2.829 1.00 94.25 125 THR A O 1
ATOM 972 N N . VAL A 1 126 ? 11.887 2.865 -1.008 1.00 96.31 126 VAL A N 1
ATOM 973 C CA . VAL A 1 126 ? 11.389 3.941 -0.139 1.00 96.31 126 VAL A CA 1
ATOM 974 C C . VAL A 1 126 ? 12.420 5.054 0.023 1.00 96.31 126 VAL A C 1
ATOM 976 O O . VAL A 1 126 ? 12.070 6.229 -0.038 1.00 96.31 126 VAL A O 1
ATOM 979 N N . ARG A 1 127 ? 13.705 4.721 0.198 1.00 96.62 127 ARG A N 1
ATOM 980 C CA . ARG A 1 127 ? 14.759 5.742 0.270 1.00 96.62 127 ARG A CA 1
ATOM 981 C C . ARG A 1 127 ? 14.798 6.586 -1.002 1.00 96.62 127 ARG A C 1
ATOM 983 O O . ARG A 1 127 ? 14.860 7.806 -0.898 1.00 96.62 127 ARG A O 1
ATOM 990 N N . ARG A 1 128 ? 14.714 5.943 -2.169 1.00 96.00 128 ARG A N 1
ATOM 991 C CA . ARG A 1 128 ? 14.671 6.623 -3.463 1.00 96.00 128 ARG A CA 1
ATOM 992 C C . ARG A 1 128 ? 13.482 7.577 -3.546 1.00 96.00 128 ARG A C 1
ATOM 994 O O . ARG A 1 128 ? 13.677 8.742 -3.873 1.00 96.00 128 ARG A O 1
ATOM 1001 N N . PHE A 1 129 ? 12.295 7.115 -3.152 1.00 97.31 129 PHE A N 1
ATOM 1002 C CA . PHE A 1 129 ? 11.110 7.966 -3.066 1.00 97.31 129 PHE A CA 1
ATOM 1003 C C . PHE A 1 129 ? 11.344 9.196 -2.180 1.00 97.31 129 PHE A C 1
ATOM 1005 O O . PHE A 1 129 ? 11.054 10.312 -2.592 1.00 97.31 129 PHE A O 1
ATOM 1012 N N . VAL A 1 130 ? 11.887 9.015 -0.970 1.00 97.75 130 VAL A N 1
ATOM 1013 C CA . VAL A 1 130 ? 12.120 10.120 -0.023 1.00 97.75 130 VAL A CA 1
ATOM 1014 C C . VAL A 1 130 ? 13.122 11.137 -0.576 1.00 97.75 130 VAL A C 1
ATOM 1016 O O . VAL A 1 130 ? 12.927 12.341 -0.403 1.00 97.75 130 VAL A O 1
ATOM 1019 N N . GLU A 1 131 ? 14.175 10.675 -1.252 1.00 96.62 131 GLU A N 1
ATOM 1020 C CA . GLU A 1 131 ? 15.141 11.544 -1.931 1.00 96.62 131 GLU A CA 1
ATOM 1021 C C . GLU A 1 131 ? 14.469 12.364 -3.043 1.00 96.62 131 GLU A C 1
ATOM 1023 O O . GLU A 1 131 ? 14.601 13.591 -3.069 1.00 96.62 131 GLU A O 1
ATOM 1028 N N . ASP A 1 132 ? 13.694 11.709 -3.911 1.00 95.00 132 ASP A N 1
ATOM 1029 C CA . ASP A 1 132 ? 12.994 12.361 -5.019 1.00 95.00 132 ASP A CA 1
ATOM 1030 C C . ASP A 1 132 ? 11.944 13.355 -4.510 1.00 95.00 132 ASP A C 1
ATOM 1032 O O . ASP A 1 132 ? 11.981 14.536 -4.859 1.00 95.00 132 ASP A O 1
ATOM 1036 N N . PHE A 1 133 ? 11.089 12.930 -3.583 1.00 96.50 133 PHE A N 1
ATOM 1037 C CA . PHE A 1 133 ? 10.064 13.755 -2.942 1.00 96.50 133 PHE A CA 1
ATOM 1038 C C . PHE A 1 133 ? 10.648 14.965 -2.184 1.00 96.50 133 PHE A C 1
ATOM 1040 O O . PHE A 1 133 ? 10.052 16.050 -2.124 1.00 96.50 133 PHE A O 1
ATOM 1047 N N . GLY A 1 134 ? 11.840 14.807 -1.602 1.00 96.06 134 GLY A N 1
ATOM 1048 C CA . GLY A 1 134 ? 12.583 15.894 -0.967 1.00 96.06 134 GLY A CA 1
ATOM 1049 C C . GLY A 1 134 ? 13.141 16.912 -1.965 1.00 96.06 134 GLY A C 1
ATOM 1050 O O . GLY A 1 134 ? 13.284 18.085 -1.615 1.00 96.06 134 GLY A O 1
ATOM 1051 N N . SER A 1 135 ? 13.420 16.479 -3.196 1.00 95.69 135 SER A N 1
ATOM 1052 C CA . SER A 1 135 ? 14.062 17.284 -4.241 1.00 95.69 135 SER A CA 1
ATOM 1053 C C . SER A 1 135 ? 13.097 18.075 -5.132 1.00 95.69 135 SER A C 1
ATOM 1055 O O . SER A 1 135 ? 13.508 19.071 -5.731 1.00 95.69 135 SER A O 1
ATOM 1057 N N . VAL A 1 136 ? 11.828 17.663 -5.213 1.00 95.81 136 VAL A N 1
ATOM 1058 C CA . VAL A 1 136 ? 10.818 18.334 -6.045 1.00 95.81 136 VAL A CA 1
ATOM 1059 C C . VAL A 1 136 ? 10.362 19.677 -5.467 1.00 95.81 136 VAL A C 1
ATOM 1061 O O . VAL A 1 136 ? 10.530 19.980 -4.281 1.00 95.81 136 VAL A O 1
ATOM 1064 N N . SER A 1 137 ? 9.754 20.498 -6.328 1.00 96.75 137 SER A N 1
ATOM 1065 C CA . SER A 1 137 ? 9.152 21.774 -5.927 1.00 96.75 137 SER A CA 1
ATOM 1066 C C . SER A 1 137 ? 7.955 21.578 -4.987 1.00 96.75 137 SER A C 1
ATOM 1068 O O . SER A 1 137 ? 7.369 20.500 -4.920 1.00 96.75 137 SER A O 1
ATOM 1070 N N . GLY A 1 138 ? 7.549 22.638 -4.278 1.00 96.38 138 GLY A N 1
ATOM 1071 C CA . GLY A 1 138 ? 6.365 22.584 -3.412 1.00 96.38 138 GLY A CA 1
ATOM 1072 C C . GLY A 1 138 ? 5.079 22.239 -4.170 1.00 96.38 138 GLY A C 1
ATOM 1073 O O . GLY A 1 138 ? 4.289 21.442 -3.687 1.00 96.38 138 GLY A O 1
ATOM 1074 N N . GLU A 1 139 ? 4.895 22.772 -5.380 1.00 97.00 139 GLU A N 1
ATOM 1075 C CA . GLU A 1 139 ? 3.718 22.477 -6.212 1.00 97.00 139 GLU A CA 1
ATOM 1076 C C . GLU A 1 139 ? 3.681 21.005 -6.641 1.00 97.00 139 GLU A C 1
ATOM 1078 O O . GLU A 1 139 ? 2.652 20.345 -6.523 1.00 97.00 139 GLU A O 1
ATOM 1083 N N . GLU A 1 140 ? 4.818 20.465 -7.082 1.00 96.31 140 GLU A N 1
ATOM 1084 C CA . GLU A 1 140 ? 4.944 19.055 -7.464 1.00 96.31 140 GLU A CA 1
ATOM 1085 C C . GLU A 1 140 ? 4.760 18.126 -6.255 1.00 96.31 140 GLU A C 1
ATOM 1087 O O . GLU A 1 140 ? 4.109 17.089 -6.361 1.00 96.31 140 GLU A O 1
ATOM 1092 N N . ARG A 1 141 ? 5.231 18.540 -5.074 1.00 97.00 141 ARG A N 1
ATOM 1093 C CA . ARG A 1 141 ? 4.991 17.825 -3.818 1.00 97.00 141 ARG A CA 1
ATOM 1094 C C . ARG A 1 141 ? 3.503 17.714 -3.489 1.00 97.00 141 ARG A C 1
ATOM 1096 O O . ARG A 1 141 ? 3.054 16.638 -3.105 1.00 97.00 141 ARG A O 1
ATOM 1103 N N . GLU A 1 142 ? 2.736 18.787 -3.669 1.00 97.81 142 GLU A N 1
ATOM 1104 C CA . GLU A 1 142 ? 1.284 18.759 -3.452 1.00 97.81 142 GLU A CA 1
ATOM 1105 C C . GLU A 1 142 ? 0.562 17.865 -4.465 1.00 97.81 142 GLU A C 1
ATOM 1107 O O . GLU A 1 142 ? -0.401 17.186 -4.108 1.00 97.81 142 GLU A O 1
ATOM 1112 N N . VAL A 1 143 ? 1.050 17.793 -5.708 1.00 97.38 143 VAL A N 1
ATOM 1113 C CA . VAL A 1 143 ? 0.530 16.843 -6.705 1.00 97.38 143 VAL A CA 1
ATOM 1114 C C . VAL A 1 143 ? 0.773 15.399 -6.258 1.00 97.38 143 VAL A C 1
ATOM 1116 O O . VAL A 1 143 ? -0.161 14.595 -6.283 1.00 97.38 143 VAL A O 1
ATOM 1119 N N . ILE A 1 144 ? 1.986 15.077 -5.797 1.00 96.31 144 ILE A N 1
ATOM 1120 C CA . ILE A 1 144 ? 2.325 13.738 -5.288 1.00 96.31 144 ILE A CA 1
ATOM 1121 C C . ILE A 1 144 ? 1.481 13.399 -4.051 1.00 96.31 144 ILE A C 1
ATOM 1123 O O . ILE A 1 144 ? 0.887 12.323 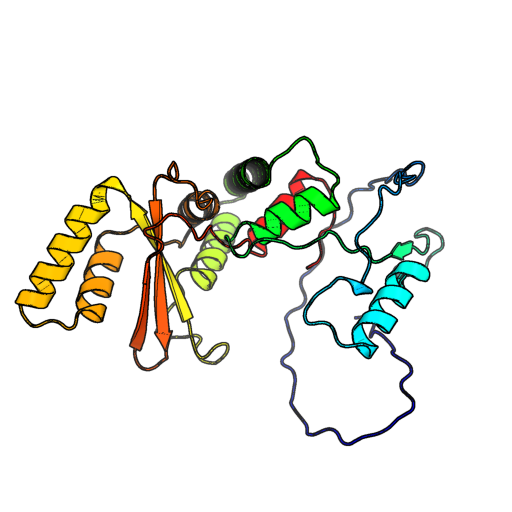-3.990 1.00 96.31 144 ILE A O 1
ATOM 1127 N N . ASN A 1 145 ? 1.356 14.326 -3.095 1.00 97.81 145 ASN A N 1
ATOM 1128 C CA . ASN A 1 145 ? 0.500 14.153 -1.917 1.00 97.81 145 ASN A CA 1
ATOM 1129 C C . ASN A 1 145 ? -0.960 13.902 -2.313 1.00 97.81 145 ASN A C 1
ATOM 1131 O O . ASN A 1 145 ? -1.606 13.007 -1.773 1.00 97.81 145 ASN A O 1
ATOM 1135 N N . GLY A 1 146 ? -1.474 14.653 -3.290 1.00 96.56 146 GLY A N 1
ATOM 1136 C CA . GLY A 1 146 ? -2.812 14.452 -3.835 1.00 96.56 146 GLY A CA 1
ATOM 1137 C C . GLY A 1 146 ? -2.994 13.053 -4.424 1.00 96.56 146 GLY A C 1
ATOM 1138 O O . GLY A 1 146 ? -3.988 12.395 -4.126 1.00 96.56 146 GLY A O 1
ATOM 1139 N N . ALA A 1 147 ? -2.030 12.570 -5.212 1.00 95.19 147 ALA A N 1
ATOM 1140 C CA . ALA A 1 147 ? -2.065 11.222 -5.775 1.00 95.19 147 ALA A CA 1
ATOM 1141 C C . ALA A 1 147 ? -2.072 10.139 -4.681 1.00 95.19 147 ALA A C 1
ATOM 1143 O O . ALA A 1 147 ? -2.946 9.273 -4.691 1.00 95.19 147 ALA A O 1
ATOM 1144 N N . ILE A 1 148 ? -1.176 10.236 -3.694 1.00 96.69 148 ILE A N 1
ATOM 1145 C CA . ILE A 1 148 ? -1.118 9.315 -2.546 1.00 96.69 148 ILE A CA 1
ATOM 1146 C C . ILE A 1 148 ? -2.447 9.308 -1.794 1.00 96.69 148 ILE A C 1
ATOM 1148 O O . ILE A 1 148 ? -3.009 8.246 -1.526 1.00 96.69 148 ILE A O 1
ATOM 1152 N N . LYS A 1 149 ? -2.990 10.491 -1.499 1.00 95.62 149 LYS A N 1
ATOM 1153 C CA . LYS A 1 149 ? -4.276 10.622 -0.820 1.00 95.62 149 LYS A CA 1
ATOM 1154 C C . LYS A 1 149 ? -5.401 9.950 -1.600 1.00 95.62 149 LYS A C 1
ATOM 1156 O O . LYS A 1 149 ? -6.190 9.236 -0.998 1.00 95.62 149 LYS A O 1
ATOM 1161 N N . HIS A 1 150 ? -5.479 10.133 -2.916 1.00 92.44 150 HIS A N 1
ATOM 1162 C CA . HIS A 1 150 ? -6.518 9.485 -3.720 1.00 92.44 150 HIS A CA 1
ATOM 1163 C C . HIS A 1 150 ? -6.410 7.955 -3.727 1.00 92.44 150 HIS A C 1
ATOM 1165 O O . HIS A 1 150 ? -7.438 7.292 -3.821 1.00 92.44 150 HIS A O 1
ATOM 1171 N N . MET A 1 151 ? -5.201 7.399 -3.618 1.00 91.88 151 MET A N 1
ATOM 1172 C CA . MET A 1 151 ? -4.998 5.948 -3.601 1.00 91.88 151 MET A CA 1
ATOM 1173 C C . MET A 1 151 ? -5.268 5.318 -2.233 1.00 91.88 151 MET A C 1
ATOM 1175 O O . MET A 1 151 ? -5.830 4.229 -2.166 1.00 91.88 151 MET A O 1
ATOM 1179 N N . TYR A 1 152 ? -4.866 5.986 -1.151 1.00 95.19 152 TYR A N 1
ATOM 1180 C CA . TYR A 1 152 ? -4.793 5.370 0.178 1.00 95.19 152 TYR A CA 1
ATOM 1181 C C . TYR A 1 152 ? -5.715 5.989 1.226 1.00 95.19 152 TYR A C 1
ATOM 1183 O O . TYR A 1 152 ? -5.945 5.394 2.275 1.00 95.19 152 TYR A O 1
ATOM 1191 N N . SER A 1 153 ? -6.253 7.175 0.966 1.00 95.19 153 SER A N 1
ATOM 1192 C CA . SER A 1 153 ? -7.200 7.860 1.843 1.00 95.19 153 SER A CA 1
ATOM 1193 C C . SER A 1 153 ? -8.199 8.681 1.007 1.00 95.19 153 SER A C 1
ATOM 1195 O O . SER A 1 153 ? -8.266 9.912 1.167 1.00 95.19 153 SER A O 1
ATOM 1197 N N . PRO A 1 154 ? -8.948 8.032 0.090 1.00 93.44 154 PRO A N 1
ATOM 1198 C CA . PRO A 1 154 ? -9.838 8.713 -0.842 1.00 93.44 154 PRO A CA 1
ATOM 1199 C C . PRO A 1 154 ? -10.961 9.470 -0.127 1.00 93.44 154 PRO A C 1
ATOM 1201 O O . PRO A 1 154 ? -11.318 9.194 1.021 1.00 93.44 154 PRO A O 1
ATOM 1204 N N . ASP A 1 155 ? -11.544 10.443 -0.828 1.00 91.25 155 ASP A N 1
ATOM 1205 C CA . ASP A 1 155 ? -12.758 11.107 -0.361 1.00 91.25 155 ASP A CA 1
ATOM 1206 C C . ASP A 1 155 ? -13.971 10.194 -0.563 1.00 91.25 155 ASP A C 1
ATOM 1208 O O . ASP A 1 155 ? -14.515 10.110 -1.661 1.00 91.25 155 ASP A O 1
ATOM 1212 N N . LEU A 1 156 ? -14.431 9.578 0.527 1.00 92.25 156 LEU A N 1
ATOM 1213 C CA . LEU A 1 156 ? -15.568 8.652 0.553 1.00 92.25 156 LEU A CA 1
ATOM 1214 C C . LEU A 1 156 ? -16.911 9.292 0.150 1.00 92.25 156 LEU A C 1
ATOM 1216 O O . LEU A 1 156 ? -17.909 8.593 -0.017 1.00 92.25 156 LEU A O 1
ATOM 1220 N N . LYS A 1 157 ? -16.979 10.621 -0.000 1.00 90.12 157 LYS A N 1
ATOM 1221 C CA . LYS A 1 157 ? -18.177 11.305 -0.516 1.00 90.12 157 LYS A CA 1
ATOM 1222 C C . LYS A 1 157 ? -18.263 11.280 -2.041 1.00 90.12 157 LYS A C 1
ATOM 1224 O O . LYS A 1 157 ? -19.314 11.603 -2.586 1.00 90.12 157 LYS A O 1
ATOM 1229 N N . ASN A 1 158 ? -17.171 10.945 -2.725 1.00 85.69 158 ASN A N 1
ATOM 1230 C CA . ASN A 1 158 ? -17.029 11.027 -4.173 1.00 85.69 158 ASN A CA 1
ATOM 1231 C C . ASN A 1 158 ? -16.345 9.755 -4.728 1.00 85.69 158 ASN A C 1
ATOM 1233 O O . ASN A 1 158 ? -15.857 8.906 -3.993 1.00 85.69 158 ASN A O 1
ATOM 1237 N N . GLY A 1 159 ? -16.292 9.601 -6.056 1.00 76.75 159 GLY A N 1
ATOM 1238 C CA . GLY A 1 159 ? -15.436 8.581 -6.693 1.00 76.75 159 GLY A CA 1
ATOM 1239 C C . GLY A 1 159 ? -16.003 7.157 -6.807 1.00 76.75 159 GLY A C 1
ATOM 1240 O O . GLY A 1 159 ? -15.319 6.280 -7.329 1.00 76.75 159 GLY A O 1
ATOM 1241 N N . TRP A 1 160 ? -17.257 6.917 -6.415 1.00 86.19 160 TRP A N 1
ATOM 1242 C CA . TRP A 1 160 ? -17.922 5.600 -6.505 1.00 86.19 160 TRP A CA 1
ATOM 1243 C C . TRP A 1 160 ? -18.172 5.092 -7.938 1.00 86.19 160 TRP A C 1
ATOM 1245 O O . TRP A 1 160 ? -18.437 3.914 -8.149 1.00 86.19 160 TRP A O 1
ATOM 1255 N N . GLY A 1 161 ? -18.042 5.957 -8.951 1.00 77.38 161 GLY A N 1
ATOM 1256 C CA . GLY A 1 161 ? -18.218 5.589 -10.362 1.00 77.38 161 GLY A CA 1
ATOM 1257 C C . GLY A 1 161 ? -17.063 4.787 -10.982 1.00 77.38 161 GLY A C 1
ATOM 1258 O O . GLY A 1 161 ? -17.180 4.383 -12.136 1.00 77.38 161 GLY A O 1
ATOM 1259 N N . ILE A 1 162 ? -15.953 4.590 -10.257 1.00 74.81 162 ILE A N 1
ATOM 1260 C CA . ILE A 1 162 ? -14.759 3.871 -10.742 1.00 74.81 162 ILE A CA 1
ATOM 1261 C C . ILE A 1 162 ? -14.664 2.481 -10.102 1.00 74.81 16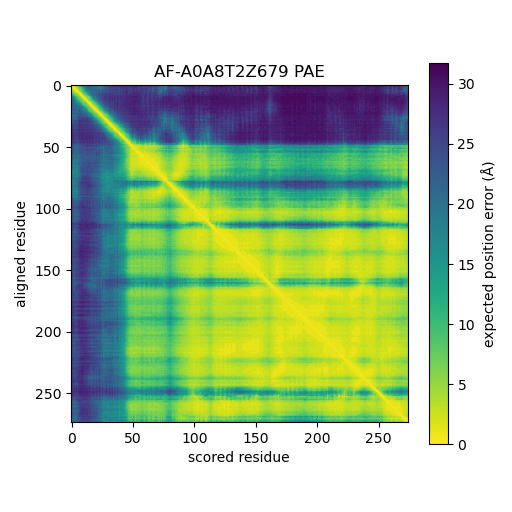2 ILE A C 1
ATOM 1263 O O . ILE A 1 162 ? -14.516 1.488 -10.809 1.00 74.81 162 ILE A O 1
ATOM 1267 N N . HIS A 1 163 ? -14.790 2.407 -8.775 1.00 79.25 163 HIS A N 1
ATOM 1268 C CA . HIS A 1 163 ? -14.813 1.163 -8.009 1.00 79.25 163 HIS A CA 1
ATOM 1269 C C . HIS A 1 163 ? -15.908 1.221 -6.939 1.00 79.25 163 HIS A C 1
ATOM 1271 O O . HIS A 1 163 ? -16.088 2.238 -6.273 1.00 79.25 163 HIS A O 1
ATOM 1277 N N . VAL A 1 164 ? -16.616 0.101 -6.768 1.00 87.62 164 VAL A N 1
ATOM 1278 C CA . VAL A 1 164 ? -17.704 -0.056 -5.782 1.00 87.62 164 VAL A CA 1
ATOM 1279 C C . VAL A 1 164 ? -17.204 -0.234 -4.346 1.00 87.62 164 VAL A C 1
ATOM 1281 O O . VAL A 1 164 ? -17.990 -0.138 -3.408 1.00 87.62 164 VAL A O 1
ATOM 1284 N N . VAL A 1 165 ? -15.904 -0.495 -4.182 1.00 92.25 165 VAL A N 1
ATOM 1285 C CA . VAL A 1 165 ? -15.219 -0.568 -2.891 1.00 92.25 165 VAL A CA 1
ATOM 1286 C C . VAL A 1 165 ? -14.064 0.423 -2.903 1.00 92.25 165 VAL A C 1
ATOM 1288 O O . VAL A 1 165 ? -13.283 0.450 -3.854 1.00 92.25 165 VAL A O 1
ATOM 1291 N N . GLN A 1 166 ? -13.960 1.221 -1.847 1.00 93.56 166 GLN A N 1
ATOM 1292 C CA . GLN A 1 166 ? -12.837 2.118 -1.595 1.00 93.56 166 GLN A CA 1
ATOM 1293 C C . GLN A 1 166 ? -12.141 1.720 -0.297 1.00 93.56 166 GLN A C 1
ATOM 1295 O O . GLN A 1 166 ? -12.792 1.296 0.656 1.00 93.56 166 GLN A O 1
ATOM 1300 N N . GLU A 1 167 ? -10.822 1.875 -0.246 1.00 94.50 167 GLU A N 1
ATOM 1301 C CA . GLU A 1 167 ? -10.025 1.510 0.922 1.00 94.50 167 GLU A CA 1
ATOM 1302 C C . GLU A 1 167 ? -9.342 2.735 1.520 1.00 94.50 167 GLU A C 1
ATOM 1304 O O . GLU A 1 167 ? -8.766 3.550 0.803 1.00 94.50 167 GLU A O 1
ATOM 1309 N N . VAL A 1 168 ? -9.372 2.837 2.848 1.00 96.56 168 VAL A N 1
ATOM 1310 C CA . VAL A 1 168 ? -8.566 3.796 3.607 1.00 96.56 168 VAL A CA 1
ATOM 1311 C C . VAL A 1 168 ? -7.509 3.019 4.382 1.00 96.56 168 VAL A C 1
ATOM 1313 O O . VAL A 1 168 ? -7.846 2.141 5.179 1.00 96.56 168 VAL A O 1
ATOM 1316 N N . LYS A 1 169 ? -6.234 3.342 4.153 1.00 97.12 169 LYS A N 1
ATOM 1317 C CA . LYS A 1 169 ? -5.093 2.764 4.864 1.00 97.12 169 LYS A CA 1
ATOM 1318 C C . LYS A 1 169 ? -4.685 3.654 6.030 1.00 97.12 169 LYS A C 1
ATOM 1320 O O . LYS A 1 169 ? -4.477 4.861 5.880 1.00 97.12 169 LYS A O 1
ATOM 1325 N N . LEU A 1 170 ? -4.540 3.029 7.188 1.00 97.62 170 LEU A N 1
ATOM 1326 C CA . LEU A 1 170 ? -4.099 3.649 8.426 1.00 97.62 170 LEU A CA 1
ATOM 1327 C C . LEU A 1 170 ? -2.922 2.851 8.999 1.00 97.62 170 LEU A C 1
ATOM 1329 O O . LEU A 1 170 ? -2.863 1.630 8.850 1.00 97.62 170 LEU A O 1
ATOM 1333 N N . LEU A 1 171 ? -2.006 3.542 9.668 1.00 96.88 171 LEU A N 1
ATOM 1334 C CA . LEU A 1 171 ? -0.858 2.959 10.354 1.00 96.88 171 LEU A CA 1
ATOM 1335 C C . LEU A 1 171 ? -1.105 3.006 11.858 1.00 96.88 171 LEU A C 1
ATOM 1337 O O . LEU A 1 171 ? -1.289 4.087 12.431 1.00 96.88 171 LEU A O 1
ATOM 1341 N N . ALA A 1 172 ? -1.149 1.833 12.479 1.00 95.94 172 ALA A N 1
ATOM 1342 C CA . ALA A 1 172 ? -1.309 1.681 13.915 1.00 95.94 172 ALA A CA 1
ATOM 1343 C C . ALA A 1 172 ? 0.028 1.282 14.533 1.00 95.94 172 ALA A C 1
ATOM 1345 O O . ALA A 1 172 ? 0.513 0.185 14.270 1.00 95.94 172 ALA A O 1
ATOM 1346 N N . ASN A 1 173 ? 0.585 2.129 15.395 1.00 95.06 173 ASN A N 1
ATOM 1347 C CA . ASN A 1 173 ? 1.805 1.782 16.110 1.00 95.06 173 ASN A CA 1
ATOM 1348 C C . ASN A 1 173 ? 1.581 0.516 16.951 1.00 95.06 173 ASN A C 1
ATOM 1350 O O . ASN A 1 173 ? 0.587 0.420 17.682 1.00 95.06 173 ASN A O 1
ATOM 1354 N N . LYS A 1 174 ? 2.495 -0.458 16.846 1.00 93.31 174 LYS A N 1
ATOM 1355 C CA . LYS A 1 174 ? 2.372 -1.743 17.549 1.00 93.31 174 LYS A CA 1
ATOM 1356 C C . LYS A 1 174 ? 2.325 -1.586 19.069 1.00 93.31 174 LYS A C 1
ATOM 1358 O O . LYS A 1 174 ? 1.604 -2.330 19.734 1.00 93.31 174 LYS A O 1
ATOM 1363 N N . GLU A 1 175 ? 3.043 -0.608 19.618 1.00 94.75 175 GLU A N 1
ATOM 1364 C CA . GLU A 1 175 ? 3.054 -0.320 21.056 1.00 94.75 175 GLU A CA 1
ATOM 1365 C C . GLU A 1 175 ? 1.687 0.189 21.545 1.00 94.75 175 GLU A C 1
ATOM 1367 O O . GLU A 1 175 ? 1.268 -0.124 22.662 1.00 94.75 175 GLU A O 1
ATOM 1372 N N . ASP A 1 176 ? 0.937 0.885 20.686 1.00 95.31 176 ASP A N 1
ATOM 1373 C CA . ASP A 1 176 ? -0.363 1.465 21.028 1.00 95.31 176 ASP A CA 1
ATOM 1374 C C . ASP A 1 176 ? -1.534 0.483 20.875 1.00 95.31 176 ASP A C 1
ATOM 1376 O O . ASP A 1 176 ? -2.640 0.772 21.347 1.00 95.31 176 ASP A O 1
ATOM 1380 N N . ARG A 1 177 ? -1.328 -0.696 20.268 1.00 93.56 177 ARG A N 1
ATOM 1381 C CA . ARG A 1 177 ? -2.403 -1.651 19.919 1.00 93.56 177 ARG A CA 1
ATOM 1382 C C . ARG A 1 177 ? -3.282 -2.037 21.104 1.00 93.56 177 ARG A C 1
ATOM 1384 O O . ARG A 1 177 ? -4.503 -2.036 20.982 1.00 93.56 177 ARG A O 1
ATOM 1391 N N . GLY A 1 178 ? -2.685 -2.285 22.270 1.00 96.12 178 GLY A N 1
ATOM 1392 C CA . GLY A 1 178 ? -3.445 -2.599 23.485 1.00 96.12 178 GLY A CA 1
ATOM 1393 C C . GLY A 1 178 ? -4.361 -1.453 23.939 1.00 96.12 178 GLY A C 1
ATOM 1394 O O . GLY A 1 178 ? -5.474 -1.692 24.416 1.00 96.12 178 GLY A O 1
ATOM 1395 N N . SER A 1 179 ? -3.927 -0.203 23.755 1.00 97.75 179 SER A N 1
ATOM 1396 C CA . SER A 1 179 ? -4.734 0.982 24.070 1.00 97.75 179 SER A CA 1
ATOM 1397 C C . SER A 1 179 ? -5.860 1.204 23.055 1.00 97.75 179 SER A C 1
ATOM 1399 O O . SER A 1 179 ? -6.960 1.602 23.445 1.00 97.75 179 SER A O 1
ATOM 1401 N N . LEU A 1 180 ? -5.612 0.901 21.774 1.00 97.56 180 LEU A N 1
ATOM 1402 C CA . LEU A 1 180 ? -6.620 0.950 20.716 1.00 97.56 180 LEU A CA 1
ATOM 1403 C C . LEU A 1 180 ? -7.723 -0.075 20.991 1.00 97.56 180 LEU A C 1
ATOM 1405 O O . LEU A 1 180 ? -8.895 0.289 21.016 1.00 97.56 180 LEU A O 1
ATOM 1409 N N . ASP A 1 181 ? -7.350 -1.320 21.291 1.00 97.31 181 ASP A N 1
ATOM 1410 C CA . ASP A 1 181 ? -8.300 -2.393 21.603 1.00 97.31 181 ASP A CA 1
ATOM 1411 C C . ASP A 1 181 ? -9.168 -2.053 22.816 1.00 97.31 181 ASP A C 1
ATOM 1413 O O . ASP A 1 181 ? -10.385 -2.233 22.786 1.00 97.31 181 ASP A O 1
ATOM 1417 N N . SER A 1 182 ? -8.553 -1.495 23.862 1.00 98.31 182 SER A N 1
ATOM 1418 C CA . SER A 1 182 ? -9.270 -1.073 25.068 1.00 98.31 182 SER A CA 1
ATOM 1419 C C . SER A 1 182 ? -10.286 0.037 24.777 1.00 98.31 182 SER A C 1
ATOM 1421 O O . SER A 1 182 ? -11.400 -0.000 25.293 1.00 98.31 182 SER A O 1
ATOM 1423 N N . ALA A 1 183 ? -9.929 1.007 23.931 1.00 98.38 183 ALA A N 1
ATOM 1424 C CA . ALA A 1 183 ? -10.823 2.102 23.560 1.00 98.38 183 ALA A CA 1
ATOM 1425 C C . ALA A 1 183 ? -11.970 1.646 22.643 1.00 98.38 183 ALA A C 1
ATOM 1427 O O . ALA A 1 183 ? -13.092 2.135 22.767 1.00 98.38 183 ALA A O 1
ATOM 1428 N N . ILE A 1 184 ? -11.712 0.687 21.748 1.00 98.12 184 ILE A N 1
ATOM 1429 C CA . ILE A 1 184 ? -12.758 0.063 20.926 1.00 98.12 184 ILE A CA 1
ATOM 1430 C C . ILE A 1 184 ? -13.740 -0.682 21.828 1.00 98.12 184 ILE A C 1
ATOM 1432 O O . ILE A 1 184 ? -14.949 -0.502 21.692 1.00 98.12 184 ILE A O 1
ATOM 1436 N N . GLU A 1 185 ? -13.234 -1.476 22.772 1.00 98.50 185 GLU A N 1
ATOM 1437 C CA . GLU A 1 185 ? -14.074 -2.225 23.706 1.00 98.50 185 GLU A CA 1
ATOM 1438 C C . GLU A 1 18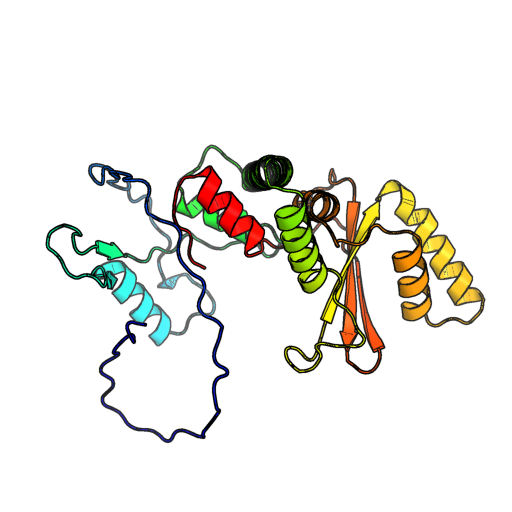5 ? -14.914 -1.292 24.587 1.00 98.50 185 GLU A C 1
ATOM 1440 O O . GLU A 1 185 ? -16.091 -1.556 24.809 1.00 98.50 185 GLU A O 1
ATOM 1445 N N . GLU A 1 186 ? -14.366 -0.157 25.027 1.00 98.31 186 GLU A N 1
ATOM 1446 C CA . GLU A 1 186 ? -15.127 0.852 25.770 1.00 98.31 186 GLU A CA 1
ATOM 1447 C C . GLU A 1 186 ? -16.334 1.366 24.968 1.00 98.31 186 GLU A C 1
ATOM 1449 O O . GLU A 1 186 ? -17.453 1.396 25.485 1.00 98.31 186 GLU A O 1
ATOM 1454 N N . LEU A 1 187 ? -16.148 1.710 23.689 1.00 98.25 187 LEU A N 1
ATOM 1455 C CA . LEU A 1 187 ? -17.251 2.146 22.825 1.00 98.25 187 LEU A CA 1
ATOM 1456 C C . LEU A 1 187 ? -18.268 1.025 22.569 1.00 98.25 187 LEU A C 1
ATOM 1458 O O . LEU A 1 187 ? -19.475 1.283 22.541 1.00 98.25 187 LEU A O 1
ATOM 1462 N N . VAL A 1 188 ? -17.805 -0.218 22.423 1.00 98.31 188 VAL A N 1
ATOM 1463 C CA . VAL A 1 188 ? -18.679 -1.392 22.281 1.00 98.31 188 VAL A CA 1
ATOM 1464 C C . VAL A 1 188 ? -19.522 -1.602 23.540 1.00 98.31 188 VAL A C 1
ATOM 1466 O O . VAL A 1 188 ? -20.734 -1.804 23.441 1.00 98.31 188 VAL A O 1
ATOM 1469 N N . LEU A 1 189 ? -18.930 -1.470 24.729 1.00 98.12 189 LEU A N 1
ATOM 1470 C CA . LEU A 1 189 ? -19.638 -1.560 26.010 1.00 98.12 189 LEU A CA 1
ATOM 1471 C C . LEU A 1 189 ? -20.673 -0.441 26.197 1.00 98.12 189 LEU A C 1
ATOM 1473 O O . LEU A 1 189 ? -21.685 -0.646 26.870 1.00 98.12 189 LEU A O 1
ATOM 1477 N N . LEU A 1 190 ? -20.466 0.718 25.567 1.00 97.81 190 LEU A N 1
ATOM 1478 C CA . LEU A 1 190 ? -21.444 1.810 25.499 1.00 97.81 190 LEU A CA 1
ATOM 1479 C C . LEU A 1 190 ? -22.555 1.576 24.455 1.00 97.81 190 LEU A C 1
ATOM 1481 O O . LEU A 1 190 ? -23.457 2.405 24.323 1.00 97.81 190 LEU A O 1
ATOM 1485 N N . GLY A 1 191 ? -22.528 0.444 23.748 1.00 97.38 191 GLY A N 1
ATOM 1486 C CA . GLY A 1 191 ? -23.561 0.013 22.807 1.00 97.38 191 GLY A CA 1
ATOM 1487 C C . GLY A 1 191 ? -23.268 0.328 21.339 1.00 97.38 191 GLY A C 1
ATOM 1488 O O . GLY A 1 191 ? -24.165 0.186 20.506 1.00 97.38 191 GLY A O 1
ATOM 1489 N N . MET A 1 192 ? -22.049 0.757 20.999 1.00 97.69 192 MET A N 1
ATOM 1490 C CA . MET A 1 192 ? -21.644 0.957 19.606 1.00 97.69 192 MET A CA 1
ATOM 1491 C C . MET A 1 192 ? -21.387 -0.387 18.903 1.00 97.69 192 MET A C 1
ATOM 1493 O O . MET A 1 192 ? -20.879 -1.329 19.508 1.00 97.69 192 MET A O 1
ATOM 1497 N N . GLN A 1 193 ? -21.718 -0.483 17.610 1.00 96.44 193 GLN A N 1
ATOM 1498 C CA . GLN A 1 193 ? -21.301 -1.625 16.783 1.00 96.44 193 GLN A CA 1
ATOM 1499 C C . GLN A 1 193 ? -19.769 -1.667 16.695 1.00 96.44 193 GLN A C 1
ATOM 1501 O O . GLN A 1 193 ? -19.130 -0.616 16.593 1.00 96.44 193 GLN A O 1
ATOM 1506 N N . ARG A 1 194 ? -19.180 -2.867 16.724 1.00 95.81 194 ARG A N 1
ATOM 1507 C CA . ARG A 1 194 ? -17.723 -3.044 16.818 1.00 95.81 194 ARG A CA 1
ATOM 1508 C C . ARG A 1 194 ? -16.980 -2.363 15.673 1.00 95.81 194 ARG A C 1
ATOM 1510 O O . ARG A 1 194 ? -15.968 -1.718 15.914 1.00 95.81 194 ARG A O 1
ATOM 1517 N N . GLU A 1 195 ? -17.492 -2.470 14.457 1.00 95.25 195 GLU A N 1
ATOM 1518 C CA . GLU A 1 195 ? -16.889 -1.913 13.249 1.00 95.25 195 GLU A CA 1
ATOM 1519 C C . GLU A 1 195 ? -16.906 -0.379 13.285 1.00 95.25 195 GLU A C 1
ATOM 1521 O O . GLU A 1 195 ? -15.899 0.251 12.980 1.00 95.25 195 GLU A O 1
ATOM 1526 N N . MET A 1 196 ? -18.004 0.225 13.754 1.00 95.44 196 MET A N 1
ATOM 1527 C CA . MET A 1 196 ? -18.107 1.680 13.933 1.00 95.44 196 MET A CA 1
ATOM 1528 C C . MET A 1 196 ? -17.180 2.189 15.044 1.00 95.44 196 MET A C 1
ATOM 1530 O O . MET A 1 196 ? -16.563 3.245 14.907 1.00 95.44 196 MET A O 1
ATOM 1534 N N . ALA A 1 197 ? -17.060 1.433 16.140 1.00 97.81 197 ALA A N 1
ATOM 1535 C CA . ALA A 1 197 ? -16.125 1.739 17.218 1.00 97.81 197 ALA A CA 1
ATOM 1536 C C . ALA A 1 197 ? -14.675 1.671 16.722 1.00 97.81 197 ALA A C 1
ATOM 1538 O O . ALA A 1 197 ? -13.906 2.607 16.937 1.00 97.81 197 ALA A O 1
ATOM 1539 N N . ALA A 1 198 ? -14.324 0.600 16.008 1.00 97.50 198 ALA A N 1
ATOM 1540 C CA . ALA A 1 198 ? -13.016 0.415 15.392 1.00 97.50 198 ALA A CA 1
ATOM 1541 C C . ALA A 1 198 ? -12.693 1.539 14.404 1.00 97.50 198 ALA A C 1
ATOM 1543 O O . ALA A 1 198 ? -11.650 2.174 14.523 1.00 97.50 198 ALA A O 1
ATOM 1544 N N . GLU A 1 199 ? -13.608 1.852 13.485 1.00 97.50 199 GLU A N 1
ATOM 1545 C CA . GLU A 1 199 ? -13.461 2.963 12.545 1.00 97.50 199 GLU A CA 1
ATOM 1546 C C . GLU A 1 199 ? -13.189 4.286 13.262 1.00 97.50 199 GLU A C 1
ATOM 1548 O O . GLU A 1 199 ? -12.253 4.997 12.894 1.00 97.50 199 GLU A O 1
ATOM 1553 N N . SER A 1 200 ? -13.982 4.607 14.289 1.00 97.62 200 SER A N 1
ATOM 1554 C CA . SER A 1 200 ? -13.835 5.848 15.050 1.00 97.62 200 SER A CA 1
ATOM 1555 C C . SER A 1 200 ? -12.466 5.926 15.722 1.00 97.62 200 SER A C 1
ATOM 1557 O O . SER A 1 200 ? -11.759 6.918 15.554 1.00 97.62 200 SER A O 1
ATOM 1559 N N . ILE A 1 201 ? -12.070 4.875 16.447 1.00 98.31 201 ILE A N 1
ATOM 1560 C CA . ILE A 1 201 ? -10.800 4.848 17.180 1.00 98.31 201 ILE A CA 1
ATOM 1561 C C . ILE A 1 201 ? -9.609 4.869 16.225 1.00 98.31 201 ILE A C 1
ATOM 1563 O O . ILE A 1 201 ? -8.664 5.626 16.447 1.00 98.31 201 ILE A O 1
ATOM 1567 N N . TYR A 1 202 ? -9.647 4.088 15.147 1.00 98.00 202 TYR A N 1
ATOM 1568 C CA . TYR A 1 202 ? -8.549 4.051 14.189 1.00 98.00 202 TYR A CA 1
ATOM 1569 C C . TYR A 1 202 ? -8.416 5.370 13.429 1.00 98.00 202 TYR A C 1
ATOM 1571 O O . TYR A 1 202 ? -7.306 5.876 13.307 1.00 98.00 202 TYR A O 1
ATOM 1579 N N . LYS A 1 203 ? -9.511 6.000 12.986 1.00 97.00 203 LYS A N 1
ATOM 1580 C CA . LYS A 1 203 ? -9.431 7.326 12.343 1.00 97.00 203 LYS A CA 1
ATOM 1581 C C . LYS A 1 203 ? -8.933 8.422 13.282 1.00 97.00 203 LYS A C 1
ATOM 1583 O O . LYS A 1 203 ? -8.314 9.373 12.816 1.00 97.00 203 LYS A O 1
ATOM 1588 N N . GLU A 1 204 ? -9.233 8.319 14.573 1.00 97.56 204 GLU A N 1
ATOM 1589 C CA . GLU A 1 204 ? -8.806 9.301 15.570 1.00 97.56 204 GLU A CA 1
ATOM 1590 C C . GLU A 1 204 ? -7.328 9.142 15.943 1.00 97.56 204 GLU A C 1
ATOM 1592 O O . GLU A 1 204 ? -6.630 10.140 16.121 1.00 97.56 204 GLU A O 1
ATOM 1597 N N . ARG A 1 205 ? -6.855 7.898 16.090 1.00 97.75 205 ARG A N 1
ATOM 1598 C CA . ARG A 1 205 ? -5.576 7.608 16.756 1.00 97.75 205 ARG A CA 1
ATOM 1599 C C . ARG A 1 205 ? -4.490 7.049 15.842 1.00 97.75 205 ARG A C 1
ATOM 1601 O O . ARG A 1 205 ? -3.320 7.130 16.201 1.00 97.75 205 ARG A O 1
ATOM 1608 N N . CYS A 1 206 ? -4.840 6.487 14.689 1.00 97.75 206 CYS A N 1
ATOM 1609 C CA . CYS A 1 206 ? -3.867 5.971 13.727 1.00 97.75 206 CYS A CA 1
ATOM 1610 C C . CYS A 1 206 ? -3.451 7.048 12.718 1.00 97.75 206 CYS A C 1
ATOM 1612 O O . CYS A 1 206 ? -4.151 8.036 12.490 1.00 97.75 206 CYS A O 1
ATOM 1614 N N . VAL A 1 207 ? -2.304 6.843 12.070 1.00 97.75 207 VAL A N 1
ATOM 1615 C CA . VAL A 1 207 ? -1.805 7.763 11.041 1.00 97.75 207 VAL A CA 1
ATOM 1616 C C . VAL A 1 207 ? -2.393 7.378 9.691 1.00 97.75 207 VAL A C 1
ATOM 1618 O O . VAL A 1 207 ? -2.157 6.277 9.203 1.00 97.75 207 VAL A O 1
ATOM 1621 N N . ALA A 1 208 ? -3.141 8.281 9.062 1.00 97.94 208 ALA A N 1
ATOM 1622 C CA . ALA A 1 208 ? -3.632 8.053 7.708 1.00 97.94 208 ALA A CA 1
ATOM 1623 C C . ALA A 1 208 ? -2.503 8.124 6.676 1.00 97.94 208 ALA A C 1
ATOM 1625 O O . ALA A 1 208 ? -1.655 9.013 6.736 1.00 97.94 208 ALA A O 1
ATOM 1626 N N . VAL A 1 209 ? -2.532 7.214 5.703 1.00 98.00 209 VAL A N 1
ATOM 1627 C CA . VAL A 1 209 ? -1.631 7.252 4.547 1.00 98.00 209 VAL A CA 1
ATOM 1628 C C . VAL A 1 209 ? -2.209 8.236 3.530 1.00 98.00 209 VAL A C 1
ATOM 1630 O O . VAL A 1 209 ? -3.116 7.904 2.769 1.00 98.00 209 VAL A O 1
ATOM 1633 N N . ASN A 1 210 ? -1.759 9.489 3.575 1.00 97.50 210 ASN A N 1
ATOM 1634 C CA . ASN A 1 210 ? -2.353 10.582 2.797 1.00 97.50 210 ASN A CA 1
ATOM 1635 C C . ASN A 1 210 ? -1.350 11.620 2.264 1.00 97.50 210 ASN A C 1
ATOM 1637 O O . ASN A 1 210 ? -1.767 12.620 1.680 1.00 97.50 210 ASN A O 1
ATOM 1641 N N . ASP A 1 211 ? -0.054 11.386 2.449 1.00 98.12 211 ASP A N 1
ATOM 1642 C CA . ASP A 1 211 ? 1.035 12.238 1.980 1.00 98.12 211 ASP A CA 1
ATOM 1643 C C . ASP A 1 211 ? 2.325 11.424 1.765 1.00 98.12 211 ASP A C 1
ATOM 1645 O O . ASP A 1 211 ? 2.401 10.240 2.099 1.00 98.12 211 ASP A O 1
ATOM 1649 N N . GLY A 1 212 ? 3.358 12.049 1.193 1.00 97.75 212 GLY A N 1
ATOM 1650 C CA . GLY A 1 212 ? 4.650 11.395 0.960 1.00 97.75 212 GLY A CA 1
ATOM 1651 C C . GLY A 1 212 ? 5.261 10.748 2.213 1.00 97.75 212 GLY A C 1
ATOM 1652 O O . GLY A 1 212 ? 5.611 9.567 2.169 1.00 97.75 212 GLY A O 1
ATOM 1653 N N . PRO A 1 213 ? 5.394 11.466 3.345 1.00 98.00 213 PRO A N 1
ATOM 1654 C CA . PRO A 1 213 ? 5.937 10.894 4.576 1.00 98.00 213 PRO A CA 1
ATOM 1655 C C . PRO A 1 213 ? 5.164 9.679 5.110 1.00 98.00 213 PRO A C 1
ATOM 1657 O O . PRO A 1 213 ? 5.784 8.689 5.501 1.00 98.00 213 PRO A O 1
ATOM 1660 N N . SER A 1 214 ? 3.830 9.726 5.125 1.00 98.00 214 SER A N 1
ATOM 1661 C CA . SER A 1 214 ? 2.995 8.604 5.573 1.00 98.00 214 SER A CA 1
ATOM 1662 C C . SER A 1 214 ? 3.036 7.425 4.596 1.00 98.00 214 SER A C 1
ATOM 1664 O O . SER A 1 214 ? 3.100 6.281 5.044 1.00 98.00 214 SER A O 1
ATOM 1666 N N . TRP A 1 215 ? 3.109 7.675 3.283 1.00 97.94 215 TRP A N 1
ATOM 1667 C CA . TRP A 1 215 ? 3.345 6.628 2.281 1.00 97.94 215 TRP A CA 1
ATOM 1668 C C . TRP A 1 215 ? 4.702 5.953 2.468 1.00 97.94 215 TRP A C 1
ATOM 1670 O O . TRP A 1 215 ? 4.791 4.731 2.412 1.00 97.94 215 TRP A O 1
ATOM 1680 N N . ALA A 1 216 ? 5.758 6.719 2.757 1.00 97.69 216 ALA A N 1
ATOM 1681 C CA . ALA A 1 216 ? 7.083 6.155 2.996 1.00 97.69 216 ALA A CA 1
ATOM 1682 C C . ALA A 1 216 ? 7.084 5.217 4.214 1.00 97.69 216 ALA A C 1
ATOM 1684 O O . ALA A 1 216 ? 7.676 4.141 4.154 1.00 97.69 216 ALA A O 1
ATOM 1685 N N . LYS A 1 217 ? 6.381 5.587 5.294 1.00 96.75 217 LYS A N 1
ATOM 1686 C CA . LYS A 1 217 ? 6.182 4.705 6.455 1.00 96.75 217 LYS A CA 1
ATOM 1687 C C . LYS A 1 217 ? 5.402 3.448 6.085 1.00 96.75 217 LYS A C 1
ATOM 1689 O O . LYS A 1 217 ? 5.869 2.349 6.357 1.00 96.75 217 LYS A O 1
ATOM 1694 N N . TYR A 1 218 ? 4.265 3.612 5.410 1.00 96.19 218 TYR A N 1
ATOM 1695 C CA . TYR A 1 218 ? 3.444 2.503 4.929 1.00 96.19 218 TYR A CA 1
ATOM 1696 C C . TYR A 1 218 ? 4.268 1.516 4.094 1.00 96.19 218 TYR A C 1
ATOM 1698 O O . TYR A 1 218 ? 4.309 0.329 4.398 1.00 96.19 218 TYR A O 1
ATOM 1706 N N . MET A 1 219 ? 4.995 2.011 3.092 1.00 96.12 219 MET A N 1
ATOM 1707 C CA . MET A 1 219 ? 5.760 1.190 2.158 1.00 96.12 219 MET A CA 1
ATOM 1708 C C . MET A 1 219 ? 6.987 0.523 2.797 1.00 96.12 219 MET A C 1
ATOM 1710 O O . MET A 1 219 ? 7.547 -0.392 2.199 1.00 96.12 219 MET A O 1
ATOM 1714 N N . LEU A 1 220 ? 7.417 0.928 4.000 1.00 94.88 220 LEU A N 1
ATOM 1715 C CA . LEU A 1 220 ? 8.454 0.216 4.759 1.00 94.88 220 LEU A CA 1
ATOM 1716 C C . LEU A 1 220 ? 7.928 -1.038 5.459 1.00 94.88 220 LEU A C 1
ATOM 1718 O O . LEU A 1 220 ? 8.731 -1.939 5.708 1.00 94.88 220 LEU A O 1
ATOM 1722 N N . ILE A 1 221 ? 6.621 -1.121 5.725 1.00 93.94 221 ILE A N 1
ATOM 1723 C CA . ILE A 1 221 ? 6.010 -2.257 6.419 1.00 93.94 221 ILE A CA 1
ATOM 1724 C C . ILE A 1 221 ? 6.164 -3.495 5.550 1.00 93.94 221 ILE A C 1
ATOM 1726 O O . ILE A 1 221 ? 5.640 -3.587 4.433 1.00 93.94 221 ILE A O 1
ATOM 1730 N N . SER A 1 222 ? 6.939 -4.442 6.066 1.00 91.06 222 SER A N 1
ATOM 1731 C CA . SER A 1 222 ? 7.459 -5.562 5.304 1.00 91.06 222 SER A CA 1
ATOM 1732 C C . SER A 1 222 ? 6.841 -6.911 5.621 1.00 91.06 222 SER A C 1
ATOM 1734 O O . SER A 1 222 ? 7.185 -7.899 4.964 1.00 91.06 222 SER A O 1
ATOM 1736 N N . GLY A 1 223 ? 5.930 -6.941 6.589 1.00 87.88 223 GLY A N 1
ATOM 1737 C CA . GLY A 1 223 ? 5.484 -8.181 7.201 1.00 87.88 223 GLY A CA 1
ATOM 1738 C C . GLY A 1 223 ? 6.577 -8.766 8.105 1.00 87.88 223 GLY A C 1
ATOM 1739 O O . GLY A 1 223 ? 6.768 -9.979 8.180 1.00 87.88 223 GLY A O 1
ATOM 1740 N N . SER A 1 224 ? 7.384 -7.902 8.723 1.00 86.50 224 SER A N 1
ATOM 1741 C CA . SER A 1 224 ? 8.390 -8.285 9.707 1.00 86.50 224 SER A CA 1
ATOM 1742 C C . SER A 1 224 ? 7.830 -8.086 11.117 1.00 86.50 224 SER A C 1
ATOM 1744 O O . SER A 1 224 ? 7.146 -7.089 11.374 1.00 86.50 224 SER A O 1
ATOM 1746 N N . PRO A 1 225 ? 8.171 -8.957 12.085 1.00 86.44 225 PRO A N 1
ATOM 1747 C CA . PRO A 1 225 ? 7.868 -8.683 13.489 1.00 86.44 225 PRO A CA 1
ATOM 1748 C C . PRO A 1 225 ? 8.470 -7.349 13.956 1.00 86.44 225 PRO A C 1
ATOM 1750 O O . PRO A 1 225 ? 7.863 -6.681 14.787 1.00 86.44 225 PRO A O 1
ATOM 1753 N N . ASP A 1 226 ? 9.592 -6.940 13.355 1.00 88.69 226 ASP A N 1
ATOM 1754 C CA . ASP A 1 226 ? 10.311 -5.697 13.659 1.00 88.69 226 ASP A CA 1
ATOM 1755 C C . ASP A 1 226 ? 9.701 -4.434 13.020 1.00 88.69 226 ASP A C 1
ATOM 1757 O O . ASP A 1 226 ? 10.220 -3.343 13.242 1.00 88.69 226 ASP A O 1
ATOM 1761 N N . ASP A 1 227 ? 8.648 -4.548 12.197 1.00 91.50 227 ASP A N 1
ATOM 1762 C CA . ASP A 1 227 ? 7.972 -3.360 11.653 1.00 91.50 227 ASP A CA 1
ATOM 1763 C C . ASP A 1 227 ? 7.368 -2.534 12.809 1.00 91.50 227 ASP A C 1
ATOM 1765 O O . ASP A 1 227 ? 6.776 -3.113 13.718 1.00 91.50 227 ASP A O 1
ATOM 1769 N N . GLU A 1 228 ? 7.501 -1.204 12.787 1.00 93.50 228 GLU A N 1
ATOM 1770 C CA . GLU A 1 228 ? 7.023 -0.324 13.875 1.00 93.50 228 GLU A CA 1
ATOM 1771 C C . GLU A 1 228 ? 5.488 -0.234 13.940 1.00 93.50 228 GLU A C 1
ATOM 1773 O O . GLU A 1 228 ? 4.898 -0.166 15.022 1.00 93.50 228 GLU A O 1
ATOM 1778 N N . ASP A 1 229 ? 4.844 -0.257 12.773 1.00 94.19 229 ASP A N 1
ATOM 1779 C CA . ASP A 1 229 ? 3.407 -0.070 12.604 1.00 94.19 229 ASP A CA 1
ATOM 1780 C C . ASP A 1 229 ? 2.757 -1.310 11.962 1.00 94.19 229 ASP A C 1
ATOM 1782 O O . ASP A 1 229 ? 3.338 -1.958 11.088 1.00 94.19 229 ASP A O 1
ATOM 1786 N N . ASP A 1 230 ? 1.516 -1.595 12.355 1.00 93.75 230 ASP A N 1
ATOM 1787 C CA . ASP A 1 230 ? 0.604 -2.493 11.649 1.00 93.75 230 ASP A CA 1
ATOM 1788 C C . ASP A 1 230 ? -0.247 -1.701 10.643 1.00 93.75 230 ASP A C 1
ATOM 1790 O O . ASP A 1 230 ? -0.642 -0.556 10.887 1.00 93.75 230 ASP A O 1
ATOM 1794 N N . ILE A 1 231 ? -0.594 -2.338 9.521 1.00 94.56 231 ILE A N 1
ATOM 1795 C CA . ILE A 1 231 ? -1.525 -1.775 8.536 1.00 94.56 231 ILE A CA 1
ATOM 1796 C C . ILE A 1 231 ? -2.954 -2.105 8.963 1.00 94.56 231 ILE A C 1
ATOM 1798 O O . ILE A 1 231 ? -3.306 -3.273 9.145 1.00 94.56 231 ILE A O 1
ATOM 1802 N N . ILE A 1 232 ? -3.786 -1.072 9.048 1.00 95.56 232 ILE A N 1
ATOM 1803 C CA . ILE A 1 232 ? -5.236 -1.188 9.179 1.00 95.56 232 ILE A CA 1
ATOM 1804 C C . ILE A 1 232 ? -5.868 -0.747 7.861 1.00 95.56 232 ILE A C 1
ATOM 1806 O O . ILE A 1 232 ? -5.588 0.345 7.360 1.00 95.56 232 ILE A O 1
ATOM 1810 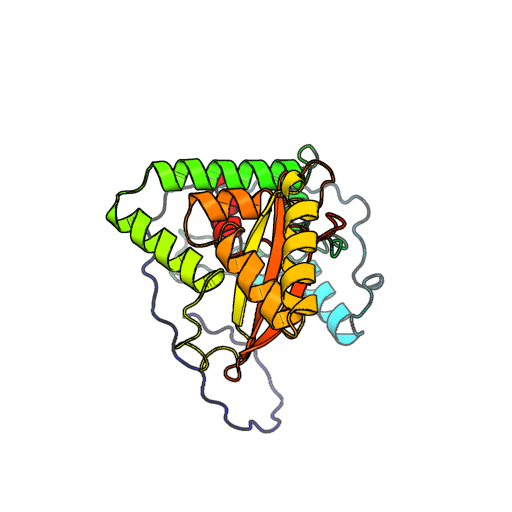N N . THR A 1 233 ? -6.729 -1.592 7.300 1.00 95.75 233 THR A N 1
ATOM 1811 C CA . THR A 1 233 ? -7.501 -1.284 6.095 1.00 95.75 233 THR A CA 1
ATOM 1812 C C . THR A 1 233 ? -8.971 -1.165 6.456 1.00 95.75 233 THR A C 1
ATOM 1814 O O . THR A 1 233 ? -9.595 -2.126 6.897 1.00 95.75 233 THR A O 1
ATOM 1817 N N . LEU A 1 234 ? -9.538 0.014 6.229 1.00 97.19 234 LEU A N 1
ATOM 1818 C CA . LEU A 1 234 ? -10.975 0.239 6.318 1.00 97.19 234 LEU A CA 1
ATOM 1819 C C . LEU A 1 234 ? -11.555 0.160 4.906 1.00 97.19 234 LEU A C 1
ATOM 1821 O O . LEU A 1 234 ? -11.199 0.983 4.060 1.00 97.19 234 LEU A O 1
ATOM 1825 N N . GLN A 1 235 ? -12.423 -0.815 4.645 1.00 96.06 235 GLN A N 1
ATOM 1826 C CA . GLN A 1 235 ? -13.071 -0.970 3.342 1.00 96.06 235 GLN A CA 1
ATOM 1827 C C . GLN A 1 235 ? -14.471 -0.369 3.393 1.00 96.06 235 GLN A C 1
ATOM 1829 O O . GLN A 1 235 ? -15.250 -0.671 4.295 1.00 96.06 235 GLN A O 1
ATOM 1834 N N . TYR A 1 236 ? -14.806 0.461 2.413 1.00 96.00 236 TYR A N 1
ATOM 1835 C CA . TYR A 1 236 ? -16.090 1.142 2.309 1.00 96.00 236 TYR A CA 1
ATOM 1836 C C . TYR A 1 236 ? -16.789 0.774 1.014 1.00 96.00 236 TYR A C 1
ATOM 1838 O O . TYR A 1 236 ? -16.157 0.640 -0.030 1.00 96.00 236 TYR A O 1
ATOM 1846 N N . THR A 1 237 ? -18.109 0.709 1.090 1.00 94.56 237 THR A N 1
ATOM 1847 C CA . THR A 1 237 ? -19.008 0.847 -0.058 1.00 94.56 237 THR A CA 1
ATOM 1848 C C . THR A 1 237 ? -19.691 2.211 0.015 1.00 94.56 237 THR A C 1
ATOM 1850 O O . THR A 1 237 ? -19.558 2.919 1.016 1.00 94.56 237 THR A O 1
ATOM 1853 N N . GLU A 1 238 ? -20.461 2.575 -1.011 1.00 92.06 238 GLU A N 1
ATOM 1854 C CA . GLU A 1 238 ? -21.258 3.811 -0.994 1.00 92.06 238 GLU A CA 1
ATOM 1855 C C . GLU A 1 238 ? -22.222 3.869 0.210 1.00 92.06 238 GLU A C 1
ATOM 1857 O O . GLU A 1 238 ? -22.551 4.948 0.700 1.00 92.06 238 GLU A O 1
ATOM 1862 N N . GLU A 1 239 ? -22.626 2.708 0.736 1.00 91.44 239 GLU A N 1
ATOM 1863 C CA . GLU A 1 239 ? -23.530 2.586 1.885 1.00 91.44 239 GLU A CA 1
ATOM 1864 C C . GLU A 1 239 ? -22.830 2.778 3.243 1.00 91.44 239 GLU A C 1
ATOM 1866 O O . GLU A 1 239 ? -23.502 2.959 4.260 1.00 91.44 239 GLU A O 1
ATOM 1871 N N . GLY A 1 240 ? -21.493 2.774 3.279 1.00 92.81 240 GLY A N 1
ATOM 1872 C CA . GLY A 1 240 ? -20.700 2.933 4.496 1.00 92.81 240 GLY A CA 1
ATOM 1873 C C . GLY A 1 240 ? -19.596 1.889 4.648 1.00 92.81 240 GLY A C 1
ATOM 1874 O O . GLY A 1 240 ? -19.210 1.207 3.695 1.00 92.81 240 GLY A O 1
ATOM 1875 N N . LEU A 1 241 ? -19.056 1.796 5.865 1.00 96.06 241 LEU A N 1
ATOM 1876 C CA . LEU A 1 241 ? -18.000 0.849 6.210 1.00 96.06 241 LEU A CA 1
ATOM 1877 C C . LEU A 1 241 ? -18.495 -0.592 6.024 1.00 96.06 241 LEU A C 1
ATOM 1879 O O . LEU A 1 241 ? -19.485 -1.002 6.625 1.00 96.06 241 LEU A O 1
ATOM 1883 N N . LEU A 1 242 ? -17.783 -1.347 5.195 1.00 94.88 242 LEU A N 1
ATOM 1884 C CA . LEU A 1 242 ? -18.044 -2.751 4.903 1.00 94.88 242 LEU A CA 1
ATOM 1885 C C . LEU A 1 242 ? -17.286 -3.671 5.863 1.00 94.88 242 LEU A C 1
ATOM 1887 O O . LEU A 1 242 ? -17.847 -4.644 6.362 1.00 94.88 242 LEU A O 1
ATOM 1891 N N . SER A 1 243 ? -16.003 -3.391 6.084 1.00 95.12 243 SER A N 1
ATOM 1892 C CA . SER A 1 243 ? -15.125 -4.245 6.880 1.00 95.12 243 SER A CA 1
ATOM 1893 C C . SER A 1 243 ? -13.914 -3.475 7.407 1.00 95.12 243 SER A C 1
ATOM 1895 O O . SER A 1 243 ? -13.536 -2.412 6.900 1.00 95.12 243 SER A O 1
ATOM 1897 N N . VAL A 1 244 ? -13.300 -4.051 8.437 1.00 96.06 244 VAL A N 1
ATOM 1898 C CA . VAL A 1 244 ? -12.032 -3.614 9.012 1.00 96.06 244 VAL A CA 1
ATOM 1899 C C . VAL A 1 244 ? -11.079 -4.799 8.952 1.00 96.06 244 VAL A C 1
ATOM 1901 O O . VAL A 1 244 ? -11.372 -5.847 9.525 1.00 96.06 244 VAL A O 1
ATOM 1904 N N . ASP A 1 245 ? -9.967 -4.637 8.245 1.00 92.50 245 ASP A N 1
ATOM 1905 C CA . ASP A 1 245 ? -8.892 -5.624 8.171 1.00 92.50 245 ASP A CA 1
ATOM 1906 C C . ASP A 1 245 ? -7.664 -5.113 8.932 1.00 92.50 245 ASP A C 1
ATOM 1908 O O . ASP A 1 245 ? -7.261 -3.952 8.799 1.00 92.50 245 ASP A O 1
ATOM 1912 N N . GLU A 1 246 ? -7.091 -5.980 9.760 1.00 88.56 246 GLU A N 1
ATOM 1913 C CA . GLU A 1 246 ? -6.034 -5.646 10.706 1.00 88.56 246 GLU A CA 1
ATOM 1914 C C . GLU A 1 246 ? -4.869 -6.620 10.544 1.00 88.56 246 GLU A C 1
ATOM 1916 O O . GLU A 1 246 ? -4.965 -7.797 10.898 1.00 88.56 246 GLU A O 1
ATOM 1921 N N . ASN A 1 247 ? -3.719 -6.125 10.096 1.00 83.81 247 ASN A N 1
ATOM 1922 C CA . ASN A 1 247 ? -2.532 -6.956 9.929 1.00 83.81 247 ASN A CA 1
ATOM 1923 C C . ASN A 1 247 ? -1.768 -7.180 11.250 1.00 83.81 247 ASN A C 1
ATOM 1925 O O . ASN A 1 247 ? -0.605 -6.812 11.380 1.00 83.81 247 ASN A O 1
ATOM 1929 N N . ARG A 1 248 ? -2.418 -7.779 12.252 1.00 76.81 248 ARG A N 1
ATOM 1930 C CA . ARG A 1 248 ? -1.846 -7.935 13.608 1.00 76.81 248 ARG A CA 1
ATOM 1931 C C . ARG A 1 248 ? -0.634 -8.856 13.682 1.00 76.81 248 ARG A C 1
ATOM 1933 O O . ARG A 1 248 ? 0.206 -8.714 14.563 1.00 76.81 248 ARG A O 1
ATOM 1940 N N . GLU A 1 249 ? -0.582 -9.856 12.812 1.00 71.31 249 GLU A N 1
ATOM 1941 C CA . GLU A 1 249 ? 0.472 -10.875 12.848 1.00 71.31 249 GLU A CA 1
ATOM 1942 C C . GLU A 1 249 ? 1.723 -10.434 12.076 1.00 71.31 249 GLU A C 1
ATOM 1944 O O . GLU A 1 249 ? 2.704 -11.174 12.010 1.00 71.31 249 GLU A O 1
ATOM 1949 N N . GLY A 1 250 ? 1.703 -9.228 11.488 1.00 63.66 250 GLY A N 1
ATOM 1950 C CA . GLY A 1 250 ? 2.775 -8.750 10.626 1.00 63.66 250 GLY A CA 1
ATOM 1951 C C . GLY A 1 250 ? 3.005 -9.703 9.456 1.00 63.66 250 GLY A C 1
ATOM 1952 O O . GLY A 1 250 ? 4.143 -9.980 9.115 1.00 63.66 250 GLY A O 1
ATOM 1953 N N . HIS A 1 251 ? 1.951 -10.280 8.879 1.00 65.06 251 HIS A N 1
ATOM 1954 C CA . HIS A 1 251 ? 2.070 -11.222 7.759 1.00 65.06 251 HIS A CA 1
ATOM 1955 C C . HIS A 1 251 ? 1.774 -10.572 6.408 1.00 65.06 251 HIS A C 1
ATOM 1957 O O . HIS A 1 251 ? 2.277 -11.029 5.384 1.00 65.06 251 HIS A O 1
ATOM 1963 N N . ALA A 1 252 ? 1.021 -9.474 6.399 1.00 72.44 252 ALA A N 1
ATOM 1964 C CA . ALA A 1 252 ? 0.806 -8.666 5.213 1.00 72.44 252 ALA A CA 1
ATOM 1965 C C . ALA A 1 252 ? 1.830 -7.526 5.157 1.00 72.44 252 ALA A C 1
ATOM 1967 O O . ALA A 1 252 ? 1.895 -6.672 6.036 1.00 72.44 252 ALA A O 1
ATOM 1968 N N . ALA A 1 253 ? 2.649 -7.483 4.119 1.00 78.44 253 ALA A N 1
ATOM 1969 C CA . ALA A 1 253 ? 3.410 -6.282 3.824 1.00 78.44 253 ALA A CA 1
ATOM 1970 C C . ALA A 1 253 ? 2.557 -5.271 3.048 1.00 78.44 253 ALA A C 1
ATOM 1972 O O . ALA A 1 253 ? 1.559 -5.634 2.419 1.00 78.44 253 ALA A O 1
ATOM 1973 N N . ALA A 1 254 ? 2.996 -4.013 3.022 1.00 81.31 254 ALA A N 1
ATOM 1974 C CA . ALA A 1 254 ? 2.457 -3.052 2.073 1.00 81.31 254 ALA A CA 1
ATOM 1975 C C . ALA A 1 254 ? 2.661 -3.564 0.640 1.00 81.31 254 ALA A C 1
ATOM 1977 O O . ALA A 1 254 ? 3.784 -3.901 0.234 1.00 81.31 254 ALA A O 1
ATOM 1978 N N . PHE A 1 255 ? 1.561 -3.621 -0.112 1.00 84.00 255 PHE A N 1
ATOM 1979 C CA . PHE A 1 255 ? 1.586 -3.970 -1.526 1.00 84.00 255 PHE A CA 1
ATOM 1980 C C . PHE A 1 255 ? 2.291 -2.871 -2.314 1.00 84.00 255 PHE A C 1
ATOM 1982 O O . PHE A 1 255 ? 1.996 -1.689 -2.135 1.00 84.00 255 PHE A O 1
ATOM 1989 N N . GLY A 1 256 ? 3.207 -3.281 -3.190 1.00 81.75 256 GLY A N 1
ATOM 1990 C CA . GLY A 1 256 ? 3.860 -2.375 -4.122 1.00 81.75 256 GLY A CA 1
ATOM 1991 C C . GLY A 1 256 ? 2.866 -1.806 -5.132 1.00 81.75 256 GLY A C 1
ATOM 1992 O O . GLY A 1 256 ? 2.054 -2.547 -5.684 1.00 81.75 256 GLY A O 1
ATOM 1993 N N . ASP A 1 257 ? 2.945 -0.500 -5.350 1.00 88.38 257 ASP A N 1
ATOM 1994 C CA . ASP A 1 257 ? 2.099 0.291 -6.240 1.00 88.38 257 ASP A CA 1
ATOM 1995 C C . ASP A 1 257 ? 2.923 0.897 -7.390 1.00 88.38 257 ASP A C 1
ATOM 1997 O O . ASP A 1 257 ? 4.133 0.674 -7.512 1.00 88.38 257 ASP A O 1
ATOM 2001 N N . ASP A 1 258 ? 2.269 1.695 -8.232 1.00 90.44 258 ASP A N 1
ATOM 2002 C CA . ASP A 1 258 ? 2.923 2.385 -9.346 1.00 90.44 258 ASP A CA 1
ATOM 2003 C C . ASP A 1 258 ? 4.021 3.353 -8.870 1.00 90.44 258 ASP A C 1
ATOM 2005 O O . ASP A 1 258 ? 5.043 3.492 -9.545 1.00 90.44 258 ASP A O 1
ATOM 2009 N N . ILE A 1 259 ? 3.881 3.952 -7.677 1.00 93.56 259 ILE A N 1
ATOM 2010 C CA . ILE A 1 259 ? 4.928 4.794 -7.074 1.00 93.56 259 ILE A CA 1
ATOM 2011 C C . ILE A 1 259 ? 6.173 3.949 -6.779 1.00 93.56 259 ILE A C 1
ATOM 2013 O O . ILE A 1 259 ? 7.292 4.339 -7.123 1.00 93.56 259 ILE A O 1
ATOM 2017 N N . ALA A 1 260 ? 6.006 2.770 -6.173 1.00 93.50 260 ALA A N 1
ATOM 2018 C CA . ALA A 1 260 ? 7.109 1.851 -5.917 1.00 93.50 260 ALA A CA 1
ATOM 2019 C C . ALA A 1 260 ? 7.766 1.372 -7.223 1.00 93.50 260 ALA A C 1
ATOM 2021 O O . ALA A 1 260 ? 8.994 1.276 -7.287 1.00 93.50 260 ALA A O 1
ATOM 2022 N N . ILE A 1 261 ? 6.978 1.113 -8.271 1.00 92.38 261 ILE A N 1
ATOM 2023 C CA . ILE A 1 261 ? 7.485 0.735 -9.599 1.00 92.38 261 ILE A CA 1
ATOM 2024 C C . ILE A 1 261 ? 8.316 1.868 -10.212 1.00 92.38 261 ILE A C 1
ATOM 2026 O O . ILE A 1 261 ? 9.419 1.610 -10.694 1.00 92.38 261 ILE A O 1
ATOM 2030 N N . GLU A 1 262 ? 7.847 3.115 -10.154 1.00 92.19 262 GLU A N 1
ATOM 2031 C CA . GLU A 1 262 ? 8.581 4.283 -10.660 1.00 92.19 262 GLU A CA 1
ATOM 2032 C C . GLU A 1 262 ? 9.894 4.509 -9.892 1.00 92.19 262 GLU A C 1
ATOM 2034 O O . GLU A 1 262 ? 10.949 4.772 -10.484 1.00 92.19 262 GLU A O 1
ATOM 2039 N N . CYS A 1 263 ? 9.865 4.321 -8.572 1.00 93.25 263 CYS A N 1
ATOM 2040 C CA . CYS A 1 263 ? 11.057 4.401 -7.732 1.00 93.25 263 CYS A CA 1
ATOM 2041 C C . CYS A 1 263 ? 12.067 3.299 -8.076 1.00 93.25 263 CYS A C 1
ATOM 2043 O O . CYS A 1 263 ? 13.261 3.577 -8.195 1.00 93.25 263 CYS A O 1
ATOM 2045 N N . LEU A 1 264 ? 11.610 2.060 -8.289 1.00 91.62 264 LEU A N 1
ATOM 2046 C CA . LEU A 1 264 ? 12.457 0.958 -8.754 1.00 91.62 264 LEU A CA 1
ATOM 2047 C C . LEU A 1 264 ? 13.046 1.256 -10.139 1.00 91.62 264 LEU A C 1
ATOM 2049 O O . LEU A 1 264 ? 14.246 1.082 -10.353 1.00 91.62 264 LEU A O 1
ATOM 2053 N N . ALA A 1 265 ? 12.224 1.735 -11.070 1.00 90.50 265 ALA A N 1
ATOM 2054 C CA . ALA A 1 265 ? 12.654 2.086 -12.417 1.00 90.50 265 ALA A CA 1
ATOM 2055 C C . ALA A 1 265 ? 13.784 3.129 -12.388 1.00 90.50 265 ALA A C 1
ATOM 2057 O O . ALA A 1 265 ? 14.828 2.961 -13.027 1.00 90.50 265 ALA A O 1
ATOM 2058 N N . THR A 1 266 ? 13.619 4.160 -11.560 1.00 89.25 266 THR A N 1
ATOM 2059 C CA . THR A 1 266 ? 14.608 5.226 -11.371 1.00 89.25 266 THR A CA 1
ATOM 2060 C C . THR A 1 266 ? 15.881 4.719 -10.689 1.00 89.25 266 THR A C 1
ATOM 2062 O O . THR A 1 266 ? 16.983 4.970 -11.183 1.00 89.25 266 THR A O 1
ATOM 2065 N N . GLU A 1 267 ? 15.749 3.959 -9.598 1.00 88.12 267 GLU A N 1
ATOM 2066 C CA . GLU A 1 267 ? 16.873 3.403 -8.829 1.00 88.12 267 GLU A CA 1
ATOM 2067 C C . GLU A 1 267 ? 17.790 2.533 -9.703 1.00 88.12 267 GLU A C 1
ATOM 2069 O O . GLU A 1 267 ? 19.018 2.621 -9.614 1.00 88.12 267 GLU A O 1
ATOM 2074 N N . PHE A 1 268 ? 17.208 1.717 -10.588 1.00 86.31 268 PHE A N 1
ATOM 2075 C CA . PHE A 1 268 ? 17.963 0.812 -11.462 1.00 86.31 268 PHE A CA 1
ATOM 2076 C C . PHE A 1 268 ? 18.215 1.363 -12.864 1.00 86.31 268 PHE A C 1
ATOM 2078 O O . PHE A 1 268 ? 18.900 0.702 -13.648 1.00 86.31 268 PHE A O 1
ATOM 2085 N N . LYS A 1 269 ? 17.715 2.567 -13.177 1.00 86.56 269 LYS A N 1
ATOM 2086 C CA . LYS A 1 269 ? 17.786 3.189 -14.510 1.00 86.56 269 LYS A CA 1
ATOM 2087 C C . LYS A 1 269 ? 17.266 2.248 -15.597 1.00 86.56 269 LYS A C 1
ATOM 2089 O O . LYS A 1 269 ? 17.929 2.011 -16.609 1.00 86.56 269 LYS A O 1
ATOM 2094 N N . ARG A 1 270 ? 16.101 1.658 -15.341 1.00 82.62 270 ARG A N 1
ATOM 2095 C CA . ARG A 1 270 ? 15.432 0.697 -16.221 1.00 82.62 270 ARG A CA 1
ATOM 2096 C C . ARG A 1 270 ? 13.958 1.022 -16.306 1.00 82.62 270 ARG A C 1
ATOM 2098 O O . ARG A 1 270 ? 13.364 1.439 -15.325 1.00 82.62 270 ARG A O 1
ATOM 2105 N N . GLU A 1 271 ? 13.362 0.761 -17.455 1.00 81.06 271 GLU A N 1
ATOM 2106 C CA . GLU A 1 271 ? 11.911 0.779 -17.579 1.00 81.06 271 GLU A CA 1
ATOM 2107 C C . GLU A 1 271 ? 11.342 -0.519 -16.997 1.00 81.06 271 GLU A C 1
ATOM 2109 O O . GLU A 1 271 ? 11.857 -1.610 -17.262 1.00 81.06 271 GLU A O 1
ATOM 2114 N N . ILE A 1 272 ? 10.299 -0.393 -16.178 1.00 79.81 272 ILE A N 1
ATOM 2115 C CA . ILE A 1 272 ? 9.582 -1.517 -15.576 1.00 79.81 272 ILE A CA 1
ATOM 2116 C C . ILE A 1 272 ? 8.126 -1.415 -16.018 1.00 79.81 272 ILE A C 1
ATOM 2118 O O . ILE A 1 272 ? 7.508 -0.361 -15.895 1.00 79.81 272 ILE A O 1
ATOM 2122 N N . TYR A 1 273 ? 7.599 -2.522 -16.531 1.00 71.88 273 TYR A N 1
ATOM 2123 C CA . TYR A 1 273 ? 6.208 -2.662 -16.945 1.00 71.88 273 TYR A CA 1
ATOM 2124 C C . TYR A 1 273 ? 5.609 -3.846 -16.188 1.00 71.88 273 TYR A C 1
ATOM 2126 O O . TYR A 1 273 ? 6.252 -4.898 -16.111 1.00 71.88 273 TYR A O 1
ATOM 2134 N N . VAL A 1 274 ? 4.414 -3.658 -15.630 1.00 63.94 274 VAL A N 1
ATOM 2135 C CA . VAL A 1 274 ? 3.652 -4.674 -14.887 1.00 63.94 274 VAL A CA 1
ATOM 2136 C C . VAL A 1 274 ? 2.355 -4.970 -15.625 1.00 63.94 274 VAL A C 1
ATOM 2138 O O . VAL A 1 274 ? 1.752 -4.009 -16.153 1.00 63.94 274 VAL A O 1
#

Radius of gyration: 22.89 Å; Cα contacts (8 Å, |Δi|>4): 314; chains: 1; bounding box: 50×50×64 Å

Mean predicted aligned error: 11.74 Å

Solvent-accessible surface area (backbone atoms only — not comparable to full-atom values): 16645 Å² total; per-residue (Å²): 136,84,78,84,80,74,90,74,93,74,92,78,89,86,80,92,75,89,81,84,86,78,84,88,80,84,80,81,85,82,78,90,72,86,75,82,80,80,84,79,80,72,79,79,64,90,66,70,53,68,87,74,48,81,93,61,51,74,70,55,36,56,51,52,54,49,32,39,74,69,32,47,81,44,66,52,94,82,74,43,89,90,48,73,71,44,70,51,62,52,78,68,84,69,91,68,64,95,32,30,47,37,57,38,46,49,50,29,54,76,66,67,38,84,92,49,54,37,66,58,49,36,50,48,27,42,50,45,43,53,54,51,63,68,69,50,53,74,71,58,42,51,52,52,19,50,53,41,14,58,69,25,45,47,64,84,92,55,73,62,93,81,45,70,61,50,51,34,37,30,39,36,48,58,88,48,45,68,59,51,53,52,54,26,50,52,37,33,75,74,69,42,57,62,67,61,23,43,52,51,49,46,70,72,74,30,48,62,26,44,32,65,72,41,41,45,56,48,56,58,28,57,33,41,88,85,42,67,46,32,54,33,40,41,32,27,38,94,92,40,82,72,48,78,47,70,36,82,81,23,52,59,17,43,67,70,48,71,68,50,49,53,25,44,19,62,77,69,74,43,91,76,87,134